Protein AF-A0A9D6VXF9-F1 (afdb_monomer_lite)

Foldseek 3Di:
DPPPPQPFWDLRVLLCCLPVQCPVPHVVPPVDDLQAQDEAEDADLEAGQAFDPVPSVLCVCVPCVCPASQCNCVSCVVRHDDLVVSLVSLCVSNVVCSLSYAYAYAFQQAQPDPLQWAALQSNPCRCVDPLQDFDQDPVHNNHTDFSDAAPVGTGHRHNSSSVSRNSSGRRYGYDYNRDPDCPSRCCRRVVSNVVSVQWRFDPDDAQADLQQLAGLKWKKKWAPAADDDDADPQFGQVQADAAAPVCPPPGDFGADPVPRHTDDTQWHWRQWDADPVGDTITMITGDAQGWHNDDSATHDGPDWTKHWDALVRDDPPSGIGIHTHPVCPCSHPPPMDMDMDHDD

pLDDT: mean 90.27, std 10.64, range [33.19, 98.56]

Structure (mmCIF, N/CA/C/O backbone):
data_AF-A0A9D6VXF9-F1
#
_entry.id   AF-A0A9D6VXF9-F1
#
loop_
_atom_site.group_PDB
_atom_site.id
_atom_site.type_symbol
_atom_site.label_atom_id
_atom_site.label_alt_id
_atom_site.label_comp_id
_atom_site.label_asym_id
_atom_site.label_entity_id
_atom_site.label_seq_id
_atom_site.pdbx_PDB_ins_code
_atom_site.Cartn_x
_atom_site.Cartn_y
_atom_site.Cartn_z
_atom_site.occupancy
_atom_site.B_iso_or_equiv
_atom_site.auth_seq_id
_atom_site.auth_comp_id
_atom_site.auth_asym_id
_atom_site.auth_atom_id
_atom_site.pdbx_PDB_model_num
ATOM 1 N N . MET A 1 1 ? 31.469 -25.154 -1.953 1.00 36.41 1 MET A N 1
ATOM 2 C CA . MET A 1 1 ? 31.114 -24.301 -3.108 1.00 36.41 1 MET A CA 1
ATOM 3 C C . MET A 1 1 ? 30.451 -23.035 -2.589 1.00 36.41 1 MET A C 1
ATOM 5 O O . MET A 1 1 ? 29.344 -23.122 -2.077 1.00 36.41 1 MET A O 1
ATOM 9 N N . ARG A 1 2 ? 31.120 -21.876 -2.647 1.00 33.19 2 ARG A N 1
ATOM 10 C CA . ARG A 1 2 ? 30.427 -20.592 -2.450 1.00 33.19 2 ARG A CA 1
ATOM 11 C C . ARG A 1 2 ? 29.552 -20.384 -3.685 1.00 33.19 2 ARG A C 1
ATOM 13 O O . ARG A 1 2 ? 30.099 -20.309 -4.781 1.00 33.19 2 ARG A O 1
ATOM 20 N N . ARG A 1 3 ? 28.224 -20.363 -3.524 1.00 42.03 3 ARG A N 1
ATOM 21 C CA . ARG A 1 3 ? 27.321 -19.906 -4.588 1.00 42.03 3 ARG A CA 1
ATOM 22 C C . ARG A 1 3 ? 27.778 -18.496 -4.954 1.00 42.03 3 ARG A C 1
ATOM 24 O O . ARG A 1 3 ? 27.789 -17.626 -4.087 1.00 42.03 3 ARG A O 1
ATOM 31 N N . VAL A 1 4 ? 28.222 -18.293 -6.191 1.00 43.69 4 VAL A N 1
ATOM 32 C CA . VAL A 1 4 ? 28.348 -16.939 -6.734 1.00 43.69 4 VAL A CA 1
ATOM 33 C C . VAL A 1 4 ? 26.934 -16.364 -6.654 1.00 43.69 4 VAL A C 1
ATOM 35 O O . VAL A 1 4 ? 26.024 -17.004 -7.188 1.00 43.69 4 VAL A O 1
ATOM 38 N N . PRO A 1 5 ? 26.694 -15.262 -5.922 1.00 52.69 5 PRO A N 1
ATOM 39 C CA . PRO A 1 5 ? 25.364 -14.684 -5.881 1.00 52.69 5 PRO A CA 1
ATOM 40 C C . PRO A 1 5 ? 24.995 -14.339 -7.321 1.00 52.69 5 PRO A C 1
ATOM 42 O O . PRO A 1 5 ? 25.723 -13.600 -7.990 1.00 52.69 5 PRO A O 1
ATOM 45 N N . ALA A 1 6 ? 23.907 -14.932 -7.821 1.00 53.47 6 ALA A N 1
ATOM 46 C CA . ALA A 1 6 ? 23.304 -14.482 -9.065 1.00 53.47 6 ALA A CA 1
ATOM 47 C C . ALA A 1 6 ? 23.165 -12.964 -8.941 1.00 53.47 6 ALA A C 1
ATOM 49 O O . ALA A 1 6 ? 22.681 -12.485 -7.914 1.00 53.47 6 ALA A O 1
ATOM 50 N N . ARG A 1 7 ? 23.663 -12.203 -9.918 1.00 63.00 7 ARG A N 1
ATOM 51 C CA . ARG A 1 7 ? 23.508 -10.749 -9.894 1.00 63.00 7 ARG A CA 1
ATOM 52 C C . ARG A 1 7 ? 22.010 -10.472 -9.982 1.00 63.00 7 ARG A C 1
ATOM 54 O O . ARG A 1 7 ? 21.400 -10.645 -11.032 1.00 63.00 7 ARG A O 1
ATOM 61 N N . VAL A 1 8 ? 21.412 -10.180 -8.832 1.00 74.31 8 VAL A N 1
ATOM 62 C CA . VAL A 1 8 ? 19.987 -9.906 -8.691 1.00 74.31 8 VAL A CA 1
ATOM 63 C C . VAL A 1 8 ? 19.754 -8.435 -8.999 1.00 74.31 8 VAL A C 1
ATOM 65 O O . VAL A 1 8 ? 20.482 -7.565 -8.525 1.00 74.31 8 VAL A O 1
ATOM 68 N N . LYS A 1 9 ? 18.759 -8.174 -9.838 1.00 89.62 9 LYS A N 1
ATOM 69 C CA . LYS A 1 9 ? 18.240 -6.838 -10.124 1.00 89.62 9 LYS A CA 1
ATOM 70 C C . LYS A 1 9 ? 16.909 -6.654 -9.395 1.00 89.62 9 LYS A C 1
ATOM 72 O O . LYS A 1 9 ? 16.483 -7.548 -8.666 1.00 89.62 9 LYS A O 1
ATOM 77 N N . GLN A 1 10 ? 16.327 -5.470 -9.502 1.00 94.75 10 GLN A N 1
ATOM 78 C CA . GLN A 1 10 ? 15.295 -4.916 -8.628 1.00 94.75 10 GLN A CA 1
ATOM 79 C C . GLN A 1 10 ? 14.164 -5.909 -8.296 1.00 94.75 10 GLN A C 1
ATOM 81 O O . GLN A 1 10 ? 13.827 -6.079 -7.121 1.00 94.75 10 GLN A O 1
ATOM 86 N N . LEU A 1 11 ? 13.605 -6.607 -9.291 1.00 96.50 11 LEU A N 1
ATOM 87 C CA . LEU A 1 11 ? 12.506 -7.552 -9.072 1.00 96.50 11 LEU A CA 1
ATOM 88 C C . LEU A 1 11 ? 12.968 -8.847 -8.387 1.00 96.50 11 LEU A C 1
ATOM 90 O O . LEU A 1 11 ? 12.370 -9.275 -7.399 1.00 96.50 11 LEU A O 1
ATOM 94 N N . LYS A 1 12 ? 14.059 -9.462 -8.856 1.00 94.00 12 LYS A N 1
ATOM 95 C CA . LYS A 1 12 ? 14.599 -10.701 -8.267 1.00 94.00 12 LYS A CA 1
ATOM 96 C C . LYS A 1 12 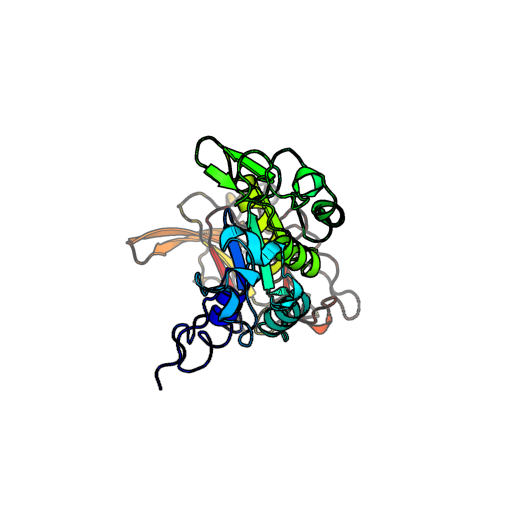? 15.197 -10.476 -6.880 1.00 94.00 12 LYS A C 1
ATOM 98 O O . LYS A 1 12 ? 15.123 -11.369 -6.043 1.00 94.00 12 LYS A O 1
ATOM 103 N N . ALA A 1 13 ? 15.760 -9.296 -6.625 1.00 94.12 13 ALA A N 1
ATOM 104 C CA . ALA A 1 13 ? 16.251 -8.896 -5.312 1.00 94.12 13 ALA A CA 1
ATOM 105 C C . ALA A 1 13 ? 15.096 -8.791 -4.309 1.00 94.12 13 ALA A C 1
ATOM 107 O O . ALA A 1 13 ? 15.184 -9.367 -3.227 1.00 94.12 13 ALA A O 1
ATOM 108 N N . MET A 1 14 ? 13.987 -8.144 -4.695 1.00 96.31 14 MET A N 1
ATOM 109 C CA . MET A 1 14 ? 12.775 -8.117 -3.873 1.00 96.31 14 MET A CA 1
ATOM 110 C C . MET A 1 14 ? 12.262 -9.535 -3.614 1.00 96.31 14 MET A C 1
ATOM 112 O O . MET A 1 14 ? 12.016 -9.893 -2.466 1.00 96.31 14 MET A O 1
ATOM 116 N N . LEU A 1 15 ? 12.159 -10.364 -4.661 1.00 95.38 15 LEU A N 1
ATOM 117 C CA . LEU A 1 15 ? 11.689 -11.741 -4.527 1.00 95.38 15 LEU A CA 1
ATOM 118 C C . LEU A 1 15 ? 12.566 -12.554 -3.566 1.00 95.38 15 LEU A C 1
ATOM 120 O O . LEU A 1 15 ? 12.036 -13.220 -2.681 1.00 95.38 15 LEU A O 1
ATOM 124 N N . GLN A 1 16 ? 13.891 -12.474 -3.699 1.00 94.50 16 GLN A N 1
ATOM 125 C CA . GLN A 1 16 ? 14.843 -13.120 -2.792 1.00 94.50 16 GLN A CA 1
ATOM 126 C C . GLN A 1 16 ? 14.623 -12.665 -1.340 1.00 94.50 16 GLN A C 1
ATOM 128 O O . GLN A 1 16 ? 14.531 -13.510 -0.446 1.00 94.50 16 GLN A O 1
ATOM 133 N N . ALA A 1 17 ? 14.461 -11.354 -1.125 1.00 95.50 17 ALA A N 1
ATOM 134 C CA . ALA A 1 17 ? 14.286 -10.761 0.197 1.00 95.50 17 ALA A CA 1
ATOM 135 C C . ALA A 1 17 ? 13.022 -11.260 0.918 1.00 95.50 17 ALA A C 1
ATOM 137 O O . ALA A 1 17 ? 13.063 -11.482 2.130 1.00 95.50 17 ALA A O 1
ATOM 138 N N . VAL A 1 18 ? 11.919 -11.455 0.183 1.00 95.50 18 VAL A N 1
ATOM 139 C CA . VAL A 1 18 ? 10.616 -11.878 0.736 1.00 95.50 18 VAL A CA 1
ATOM 140 C C . VAL A 1 18 ? 10.356 -13.383 0.650 1.00 95.50 18 VAL A C 1
ATOM 142 O O . VAL A 1 18 ? 9.303 -13.846 1.080 1.00 95.50 18 VAL A O 1
ATOM 145 N N . THR A 1 19 ? 11.294 -14.162 0.108 1.00 93.94 19 THR A N 1
ATOM 146 C CA . THR A 1 19 ? 11.183 -15.626 0.039 1.00 93.94 19 THR A CA 1
ATOM 147 C C . THR A 1 19 ? 12.335 -16.288 0.780 1.00 93.94 19 THR A C 1
ATOM 149 O O . THR A 1 19 ? 12.244 -16.519 1.982 1.00 93.94 19 THR A O 1
ATOM 152 N N . ALA A 1 20 ? 13.432 -16.579 0.086 1.00 93.25 20 ALA A N 1
ATOM 153 C CA . ALA A 1 20 ? 14.560 -17.323 0.620 1.00 93.25 20 ALA A CA 1
ATOM 154 C C . ALA A 1 20 ? 15.209 -16.627 1.825 1.00 93.25 20 ALA A C 1
ATOM 156 O O . ALA A 1 20 ? 15.560 -17.310 2.785 1.00 93.25 20 ALA A O 1
ATOM 157 N N . ASP A 1 21 ? 15.316 -15.296 1.822 1.00 94.81 21 ASP A N 1
ATOM 158 C CA . ASP A 1 21 ? 15.906 -14.581 2.956 1.00 94.81 21 ASP A CA 1
ATOM 159 C C . ASP A 1 21 ? 14.932 -14.474 4.136 1.00 94.81 21 ASP A C 1
ATOM 161 O O . ASP A 1 21 ? 15.376 -14.457 5.280 1.00 94.81 21 ASP A O 1
ATOM 165 N N . ALA A 1 22 ? 13.620 -14.434 3.889 1.00 94.75 22 ALA A N 1
ATOM 166 C CA . ALA A 1 22 ? 12.595 -14.383 4.935 1.00 94.75 22 ALA A CA 1
ATOM 167 C C . ALA A 1 22 ? 12.252 -15.760 5.537 1.00 94.75 22 ALA A C 1
ATOM 169 O O . ALA A 1 22 ? 11.618 -15.834 6.593 1.00 94.75 22 ALA A O 1
ATOM 170 N N . ALA A 1 23 ? 12.659 -16.850 4.880 1.00 92.75 23 ALA A N 1
ATOM 171 C CA . ALA A 1 23 ? 12.428 -18.215 5.340 1.00 92.75 23 ALA A CA 1
ATOM 172 C C . ALA A 1 23 ? 13.141 -18.506 6.681 1.00 92.75 23 ALA A C 1
ATOM 174 O O . ALA A 1 23 ? 14.106 -17.822 7.038 1.00 92.75 23 ALA A O 1
ATOM 175 N N . PRO A 1 24 ? 12.722 -19.544 7.436 1.00 94.00 24 PRO A N 1
ATOM 176 C CA . PRO A 1 24 ? 13.403 -19.942 8.667 1.00 94.00 24 PRO A CA 1
ATOM 177 C C . PRO A 1 24 ? 14.909 -20.161 8.454 1.00 94.00 24 PRO A C 1
ATOM 179 O O . PRO A 1 24 ? 15.319 -20.980 7.634 1.00 94.00 24 PRO A O 1
ATOM 182 N N . GLY A 1 25 ? 15.733 -19.424 9.204 1.00 92.62 25 GLY A N 1
ATOM 183 C CA . GLY A 1 25 ? 17.196 -19.458 9.090 1.00 92.62 25 GLY A CA 1
ATOM 184 C C . GLY A 1 25 ? 17.798 -18.552 8.005 1.00 92.62 25 GLY A C 1
ATOM 185 O O . GLY A 1 25 ? 19.022 -18.499 7.894 1.00 92.62 25 GLY A O 1
ATOM 186 N N . GLY A 1 26 ? 16.978 -17.837 7.230 1.00 93.44 26 GLY A N 1
ATOM 187 C CA . GLY A 1 26 ? 17.422 -16.789 6.310 1.00 93.44 26 GLY A CA 1
ATOM 188 C C . GLY A 1 26 ? 17.781 -15.476 7.021 1.00 93.44 26 GLY A C 1
ATOM 189 O O . GLY A 1 26 ? 17.486 -15.282 8.202 1.00 93.44 26 GLY A O 1
ATOM 190 N N . CYS A 1 27 ? 18.433 -14.554 6.304 1.00 94.06 27 CYS A N 1
ATOM 191 C CA . CYS A 1 27 ? 18.911 -13.282 6.868 1.00 94.06 27 CYS A CA 1
ATOM 192 C C . CYS A 1 27 ? 17.790 -12.338 7.336 1.00 94.06 27 CYS A C 1
ATOM 194 O O . CYS A 1 27 ? 18.027 -11.511 8.212 1.00 94.06 27 CYS A O 1
ATOM 196 N N . ASN A 1 28 ? 16.584 -12.490 6.788 1.00 91.88 28 ASN A N 1
ATOM 197 C CA . ASN A 1 28 ? 15.380 -11.736 7.133 1.00 91.88 28 ASN A CA 1
ATOM 198 C C . ASN A 1 28 ? 14.366 -12.606 7.901 1.00 91.88 28 ASN A C 1
ATOM 200 O O . ASN A 1 28 ? 13.171 -12.299 7.908 1.00 91.88 28 ASN A O 1
ATOM 204 N N . ALA A 1 29 ? 14.797 -13.712 8.517 1.00 93.75 29 ALA A N 1
ATOM 205 C CA . ALA A 1 29 ? 13.901 -14.579 9.275 1.00 93.75 29 ALA A CA 1
ATOM 206 C C . ALA A 1 29 ? 13.134 -13.778 10.345 1.00 93.75 29 ALA A C 1
ATOM 208 O O . ALA A 1 29 ? 13.721 -13.040 11.135 1.00 93.75 29 ALA A O 1
ATOM 209 N N . GLY A 1 30 ? 11.807 -13.923 10.360 1.00 90.75 30 GLY A N 1
ATOM 210 C CA . GLY A 1 30 ? 10.917 -13.192 11.272 1.00 90.75 30 GLY A CA 1
ATOM 211 C C . GLY A 1 30 ? 10.499 -11.793 10.799 1.00 90.75 30 GLY A C 1
ATOM 212 O O . GLY A 1 30 ? 9.667 -11.171 11.455 1.00 90.75 30 GLY A O 1
ATOM 213 N N . PHE A 1 31 ? 11.009 -11.306 9.660 1.00 92.38 31 PHE A N 1
ATOM 214 C CA . PHE A 1 3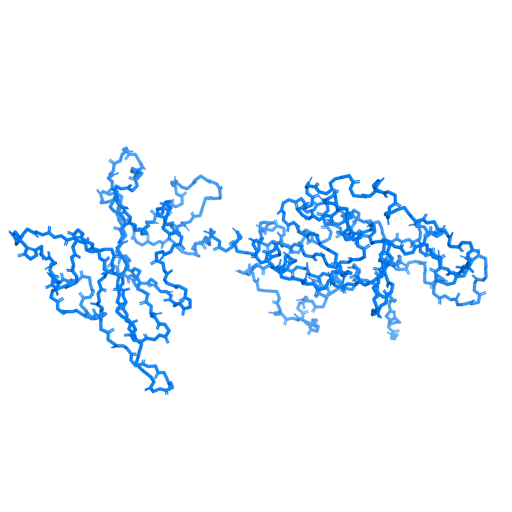1 ? 10.562 -10.039 9.073 1.00 92.38 31 PHE A CA 1
ATOM 215 C C . PHE A 1 31 ? 9.095 -10.106 8.619 1.00 92.38 31 PHE A C 1
ATOM 217 O O . PHE A 1 31 ? 8.302 -9.211 8.911 1.00 92.38 31 PHE A O 1
ATOM 224 N N . LEU A 1 32 ? 8.720 -11.188 7.928 1.00 93.00 32 LEU A N 1
ATOM 225 C CA . LEU A 1 32 ? 7.352 -11.406 7.462 1.00 93.00 32 LEU A CA 1
ATOM 226 C C . LEU A 1 32 ? 6.488 -11.974 8.590 1.00 93.00 32 LEU A C 1
ATOM 228 O O . LEU A 1 32 ? 6.531 -13.170 8.878 1.00 93.00 32 LEU A O 1
ATOM 232 N N . ARG A 1 33 ? 5.682 -11.114 9.219 1.00 90.06 33 ARG A N 1
ATOM 233 C CA . ARG A 1 33 ? 4.708 -11.533 10.235 1.00 90.06 33 ARG A CA 1
ATOM 234 C C . ARG A 1 33 ? 3.402 -12.010 9.584 1.00 90.06 33 ARG A C 1
ATOM 236 O O . ARG A 1 33 ? 2.953 -11.369 8.630 1.00 90.06 33 ARG A O 1
ATOM 243 N N . PRO A 1 34 ? 2.759 -13.092 10.055 1.00 85.12 34 PRO A N 1
ATOM 244 C CA . PRO A 1 34 ? 1.521 -13.601 9.450 1.00 85.12 34 PRO A CA 1
ATOM 245 C C . PRO A 1 34 ? 0.374 -12.578 9.396 1.00 85.12 34 PRO A C 1
ATOM 247 O O . PRO A 1 34 ? -0.409 -12.579 8.454 1.00 85.12 34 PRO A O 1
ATOM 250 N N . ASP A 1 35 ? 0.323 -11.662 10.358 1.00 81.25 35 ASP A N 1
ATOM 251 C CA . ASP A 1 35 ? -0.729 -10.671 10.601 1.00 81.25 35 ASP A CA 1
ATOM 252 C C . ASP A 1 35 ? -0.427 -9.263 10.052 1.00 81.25 35 ASP A C 1
ATOM 254 O O . ASP A 1 35 ? -1.144 -8.312 10.347 1.00 81.25 35 ASP A O 1
ATOM 258 N N . SER A 1 36 ? 0.626 -9.097 9.248 1.00 88.75 36 SER A N 1
ATOM 259 C CA . SER A 1 36 ? 1.001 -7.784 8.710 1.00 88.75 36 SER A CA 1
ATOM 260 C C . SER A 1 36 ? 0.558 -7.564 7.267 1.00 88.75 36 SER A C 1
ATOM 262 O O . SER A 1 36 ? 0.743 -8.443 6.423 1.00 88.75 36 SER A O 1
ATOM 264 N N . VAL A 1 37 ? 0.195 -6.321 6.950 1.00 92.06 37 VAL A N 1
ATOM 265 C CA . VAL A 1 37 ? 0.252 -5.808 5.575 1.00 92.06 37 VAL A CA 1
ATOM 266 C C . VAL A 1 37 ? 1.712 -5.790 5.107 1.00 92.06 37 VAL A C 1
ATOM 268 O O . VAL A 1 37 ? 2.582 -5.228 5.773 1.00 92.06 37 VAL A O 1
ATOM 271 N N . LEU A 1 38 ? 1.985 -6.410 3.960 1.00 95.75 38 LEU A N 1
ATOM 272 C CA . LEU A 1 38 ? 3.274 -6.400 3.279 1.00 95.75 38 LEU A CA 1
ATOM 273 C C . LEU A 1 38 ? 3.239 -5.388 2.131 1.00 95.75 38 LEU A C 1
ATOM 275 O O . LEU A 1 38 ? 2.514 -5.572 1.156 1.00 95.75 38 LEU A O 1
ATOM 279 N N . ALA A 1 39 ? 4.055 -4.341 2.228 1.00 96.94 39 ALA A N 1
ATOM 280 C CA . ALA A 1 39 ? 4.272 -3.391 1.144 1.00 96.94 39 ALA A CA 1
ATOM 281 C C . ALA A 1 39 ? 5.606 -3.685 0.441 1.00 96.94 39 ALA A C 1
ATOM 283 O O . ALA A 1 39 ? 6.658 -3.684 1.079 1.00 96.94 39 ALA A O 1
ATOM 284 N N . LEU A 1 40 ? 5.560 -3.920 -0.869 1.00 97.94 40 LEU A N 1
ATOM 285 C CA . LEU A 1 40 ? 6.733 -4.051 -1.732 1.00 97.94 40 LEU A CA 1
ATOM 286 C C . LEU A 1 40 ? 6.924 -2.734 -2.474 1.00 97.94 40 LEU A C 1
ATOM 288 O O . LEU A 1 40 ? 6.073 -2.363 -3.280 1.00 97.94 40 LEU A O 1
ATOM 292 N N . ILE A 1 41 ? 8.007 -2.016 -2.182 1.00 98.12 41 ILE A N 1
ATOM 293 C CA . ILE A 1 41 ? 8.247 -0.684 -2.741 1.00 98.12 41 ILE A CA 1
ATOM 294 C C . ILE A 1 41 ? 9.535 -0.700 -3.558 1.00 98.12 41 ILE A C 1
ATOM 296 O O . ILE A 1 41 ? 10.605 -0.998 -3.028 1.00 98.12 41 ILE A O 1
ATOM 300 N N . TRP A 1 42 ? 9.427 -0.351 -4.837 1.00 98.31 42 TRP A N 1
ATOM 301 C CA . TRP A 1 42 ? 10.569 -0.093 -5.707 1.00 98.31 42 TRP A CA 1
ATOM 302 C C . TRP A 1 42 ? 10.743 1.407 -5.900 1.00 98.31 42 TRP A C 1
ATOM 304 O O . TRP A 1 42 ? 9.802 2.094 -6.291 1.00 98.31 42 TRP A O 1
ATOM 314 N N . ILE A 1 43 ? 11.955 1.894 -5.642 1.00 97.38 43 ILE A N 1
ATOM 315 C CA . ILE A 1 43 ? 12.381 3.263 -5.939 1.00 97.38 43 ILE A CA 1
ATOM 316 C C . ILE A 1 43 ? 13.633 3.146 -6.801 1.00 97.38 43 ILE A C 1
ATOM 318 O O . ILE A 1 43 ? 14.652 2.653 -6.315 1.00 97.38 43 ILE A O 1
ATOM 322 N N . THR A 1 44 ? 13.547 3.488 -8.087 1.00 96.56 44 THR A N 1
ATOM 323 C CA . THR A 1 44 ? 14.654 3.256 -9.029 1.00 96.56 44 THR A CA 1
ATOM 324 C C . THR A 1 44 ? 14.560 4.138 -10.273 1.00 96.56 44 THR A C 1
ATOM 326 O O . THR A 1 44 ? 13.486 4.366 -10.810 1.00 96.56 44 THR A O 1
ATOM 329 N N . ASP A 1 45 ? 15.700 4.612 -10.750 1.00 96.06 45 ASP A N 1
ATOM 330 C CA . ASP A 1 45 ? 15.894 5.283 -12.040 1.00 96.06 45 ASP A CA 1
ATOM 331 C C . ASP A 1 45 ? 16.181 4.302 -13.196 1.00 96.06 45 ASP A C 1
ATOM 333 O O . ASP A 1 45 ? 16.335 4.707 -14.345 1.00 96.06 45 ASP A O 1
ATOM 337 N N . GLU A 1 46 ? 16.220 3.003 -12.903 1.00 94.62 46 GLU A N 1
ATOM 338 C CA . GLU A 1 46 ? 16.667 1.943 -13.803 1.00 94.62 46 GLU A CA 1
ATOM 339 C C . GLU A 1 46 ? 15.534 0.957 -14.112 1.00 94.62 46 GLU A C 1
ATOM 341 O O . GLU A 1 46 ? 14.641 0.720 -13.295 1.00 94.62 46 GLU A O 1
ATOM 346 N N . GLU A 1 47 ? 15.619 0.302 -15.267 1.00 94.38 47 GLU A N 1
ATOM 347 C CA . GLU A 1 47 ? 14.778 -0.856 -15.586 1.00 94.38 47 GLU A CA 1
ATOM 348 C C . GLU A 1 47 ? 15.269 -2.121 -14.847 1.00 94.38 47 GLU A C 1
ATOM 350 O O . GLU A 1 47 ? 16.445 -2.265 -14.482 1.00 94.38 47 GLU A O 1
ATOM 355 N N . ASP A 1 48 ? 14.362 -3.071 -14.611 1.00 95.69 48 ASP A N 1
ATOM 356 C CA . ASP A 1 48 ? 14.695 -4.392 -14.097 1.00 95.69 48 ASP A CA 1
ATOM 357 C C . ASP A 1 48 ? 15.366 -5.270 -15.161 1.00 95.69 48 ASP A C 1
ATOM 359 O O . ASP A 1 48 ? 14.771 -5.667 -16.159 1.00 95.69 48 ASP A O 1
ATOM 363 N N . CYS A 1 49 ? 16.591 -5.693 -14.861 1.00 93.56 49 CYS A N 1
ATOM 364 C CA . CYS A 1 49 ? 17.324 -6.680 -15.648 1.00 93.56 49 CYS A CA 1
ATOM 365 C C . CYS A 1 49 ? 17.509 -7.988 -14.874 1.00 93.56 49 CYS A C 1
ATOM 367 O O . CYS A 1 49 ? 18.622 -8.496 -14.710 1.00 93.56 49 CYS A O 1
ATOM 369 N N . SER A 1 50 ? 16.427 -8.516 -14.298 1.00 94.25 50 SER A N 1
ATOM 370 C CA . SER A 1 50 ? 16.481 -9.775 -13.557 1.00 94.25 50 SER A CA 1
ATOM 371 C C . SER A 1 50 ? 16.694 -10.955 -14.508 1.00 94.25 50 SER A C 1
ATOM 373 O O . SER A 1 50 ? 15.746 -11.545 -15.018 1.00 94.25 50 SER A O 1
ATOM 375 N N . VAL A 1 51 ? 17.962 -11.308 -14.728 1.00 92.81 51 VAL A N 1
ATOM 376 C CA . VAL A 1 51 ? 18.395 -12.401 -15.611 1.00 92.81 51 VAL A CA 1
ATOM 377 C C . VAL A 1 51 ? 18.077 -13.777 -15.006 1.00 92.81 51 VAL A C 1
ATOM 379 O O . VAL A 1 51 ? 18.169 -13.991 -13.781 1.00 92.81 51 VAL A O 1
ATOM 382 N N . SER A 1 52 ? 17.714 -14.728 -15.871 1.00 87.81 52 SER A N 1
ATOM 383 C CA . SER A 1 52 ? 17.550 -16.135 -15.498 1.00 87.81 52 SER A CA 1
ATOM 384 C C . SER A 1 52 ? 18.844 -16.702 -14.887 1.00 87.81 52 SER A C 1
ATOM 386 O O . SER A 1 52 ? 19.940 -16.345 -15.321 1.00 87.81 52 SER A O 1
ATOM 388 N N . PRO A 1 53 ? 18.782 -17.583 -13.870 1.00 85.75 53 PRO A N 1
ATOM 389 C CA . PRO A 1 53 ? 19.972 -18.258 -13.346 1.00 85.75 53 PRO A CA 1
ATOM 390 C C . PRO A 1 53 ? 20.818 -18.975 -14.412 1.00 85.75 53 PRO A C 1
ATOM 392 O O . PRO A 1 53 ? 22.019 -19.128 -14.203 1.00 85.75 53 PRO A O 1
ATOM 395 N N . ASP A 1 54 ? 20.207 -19.367 -15.531 1.00 89.62 54 ASP A N 1
ATOM 396 C CA . ASP A 1 54 ? 20.862 -20.100 -16.618 1.00 89.62 54 ASP A CA 1
ATOM 397 C C . ASP A 1 54 ? 21.639 -19.198 -17.592 1.00 89.62 54 ASP A C 1
ATOM 399 O O . ASP A 1 54 ? 22.389 -19.714 -18.415 1.00 89.62 54 ASP A O 1
ATOM 403 N N . HIS A 1 55 ? 21.503 -17.869 -17.473 1.00 91.19 55 HIS A N 1
ATOM 404 C CA . HIS A 1 55 ? 22.029 -16.898 -18.442 1.00 91.19 55 HIS A CA 1
ATOM 405 C C . HIS A 1 55 ? 23.024 -15.893 -17.846 1.00 91.19 55 HIS A C 1
ATOM 407 O O . HIS A 1 55 ? 23.030 -14.705 -18.178 1.00 91.19 55 HIS A O 1
ATOM 413 N N . LEU A 1 56 ? 23.892 -16.337 -16.929 1.00 88.25 56 LEU A N 1
ATOM 414 C CA . LEU A 1 56 ? 24.865 -15.456 -16.263 1.00 88.25 56 LEU A CA 1
ATOM 415 C C . LEU A 1 56 ? 25.871 -14.798 -17.227 1.00 88.25 56 LEU A C 1
ATOM 417 O O . LEU A 1 56 ? 26.457 -13.770 -16.877 1.00 88.25 56 LEU A O 1
ATOM 421 N N . GLU A 1 57 ? 26.034 -15.333 -18.440 1.00 91.38 57 GLU A N 1
ATOM 422 C CA . GLU A 1 57 ? 26.791 -14.725 -19.538 1.00 91.38 57 GLU A CA 1
ATOM 423 C C . GLU A 1 57 ? 26.313 -13.309 -19.894 1.00 91.38 57 GLU A C 1
ATOM 425 O O . GLU A 1 57 ? 27.105 -12.510 -20.397 1.00 91.38 57 GLU A O 1
ATOM 430 N N . MET A 1 58 ? 25.069 -12.948 -19.554 1.00 90.94 58 MET A N 1
ATOM 431 C CA . MET A 1 58 ? 24.539 -11.586 -19.683 1.00 90.94 58 MET A CA 1
ATOM 432 C C . MET A 1 58 ? 25.402 -10.538 -18.976 1.00 90.94 58 MET A C 1
ATOM 434 O O . MET A 1 58 ? 25.473 -9.399 -19.432 1.00 90.94 58 MET A O 1
ATOM 438 N N . PHE A 1 59 ? 26.115 -10.910 -17.911 1.00 89.62 59 PHE A N 1
ATOM 439 C CA . PHE A 1 59 ? 26.968 -9.997 -17.145 1.00 89.62 59 PHE A CA 1
ATOM 440 C C . PHE A 1 59 ? 28.457 -10.091 -17.491 1.00 89.62 59 PHE A C 1
ATOM 442 O O . PHE A 1 59 ? 29.265 -9.392 -16.880 1.00 89.62 59 PHE A O 1
ATOM 449 N N . ASP A 1 60 ? 28.836 -10.954 -18.433 1.00 91.25 60 ASP A N 1
ATOM 450 C CA . ASP A 1 60 ? 30.226 -11.123 -18.840 1.00 91.25 60 ASP A CA 1
ATOM 451 C C . ASP A 1 60 ? 30.606 -10.057 -19.890 1.00 91.25 60 ASP A C 1
ATOM 453 O O . ASP A 1 60 ? 30.093 -10.099 -21.018 1.00 91.25 60 ASP A O 1
ATOM 457 N N . PRO A 1 61 ? 31.493 -9.092 -19.562 1.00 91.69 61 PRO A N 1
ATOM 458 C CA . PRO A 1 61 ? 31.899 -8.046 -20.499 1.00 91.69 61 PRO A CA 1
ATOM 459 C C . PRO A 1 61 ? 32.589 -8.606 -21.748 1.00 91.69 61 PRO A C 1
ATOM 461 O O . PRO A 1 61 ? 32.556 -7.953 -22.784 1.00 91.69 61 PRO A O 1
ATOM 464 N N . SER A 1 62 ? 33.169 -9.812 -21.686 1.00 94.94 62 SER A N 1
ATOM 465 C CA . SER A 1 62 ? 33.860 -10.434 -22.823 1.00 94.94 62 SER A CA 1
ATOM 466 C C . SER A 1 62 ? 32.912 -11.015 -23.882 1.00 94.94 62 SER A C 1
ATOM 468 O O . SER A 1 62 ? 33.333 -11.355 -24.987 1.00 94.94 62 SER A O 1
ATOM 470 N N . ARG A 1 63 ? 31.611 -11.125 -23.580 1.00 94.00 63 ARG A N 1
ATOM 471 C CA . ARG A 1 63 ? 30.594 -11.671 -24.493 1.00 94.00 63 ARG A CA 1
ATOM 472 C C . ARG A 1 63 ? 30.076 -10.612 -25.466 1.00 94.00 63 ARG A C 1
ATOM 474 O O . ARG A 1 63 ? 28.913 -10.227 -25.412 1.00 94.00 63 ARG A O 1
ATOM 481 N N . GLU A 1 64 ? 30.930 -10.163 -26.381 1.00 93.06 64 GLU A N 1
ATOM 482 C CA . GLU A 1 64 ? 30.616 -9.096 -27.351 1.00 93.06 64 GLU A CA 1
ATOM 483 C C . GLU A 1 64 ? 29.397 -9.397 -28.238 1.00 93.06 64 GLU A C 1
ATOM 485 O O . GLU A 1 64 ? 28.664 -8.484 -28.606 1.00 93.06 64 GLU A O 1
ATOM 490 N N . VAL A 1 65 ? 29.119 -10.678 -28.516 1.00 95.31 65 VAL A N 1
ATOM 491 C CA . VAL A 1 65 ? 27.950 -11.123 -29.304 1.00 95.31 65 VAL A CA 1
ATOM 492 C C . VAL A 1 65 ? 26.607 -10.709 -28.690 1.00 95.31 65 VAL A C 1
ATOM 494 O O . VAL A 1 65 ? 25.615 -10.597 -29.402 1.00 95.31 65 VAL A O 1
ATOM 497 N N . LEU A 1 66 ? 26.571 -10.459 -27.377 1.00 94.94 66 LEU A N 1
ATOM 498 C CA . LEU A 1 66 ? 25.371 -9.992 -26.684 1.00 94.94 66 LEU A CA 1
ATOM 499 C C . LEU A 1 66 ? 25.187 -8.468 -26.790 1.00 94.94 66 LEU A C 1
ATOM 501 O O . LEU A 1 66 ? 24.172 -7.945 -26.343 1.00 94.94 66 LEU A O 1
ATOM 505 N N . GLY A 1 67 ? 26.140 -7.745 -27.380 1.00 94.50 67 GLY A N 1
ATOM 506 C CA . GLY A 1 67 ? 26.130 -6.288 -27.459 1.00 94.50 67 GLY A CA 1
ATOM 507 C C . GLY A 1 67 ? 26.632 -5.604 -26.184 1.00 94.50 67 GLY A C 1
ATOM 508 O O . GLY A 1 67 ? 27.140 -6.243 -25.250 1.00 94.50 67 GLY A O 1
ATOM 509 N N . HIS A 1 68 ? 26.510 -4.272 -26.167 1.00 94.56 68 HIS A N 1
ATOM 510 C CA . HIS A 1 68 ? 26.955 -3.429 -25.056 1.00 94.56 68 HIS A CA 1
ATOM 511 C C . HIS A 1 68 ? 26.228 -3.802 -23.760 1.00 94.56 68 HIS A C 1
ATOM 513 O O . HIS A 1 68 ? 25.011 -3.974 -23.771 1.00 94.56 68 HIS A O 1
ATOM 519 N N . LEU A 1 69 ? 26.955 -3.889 -22.637 1.00 91.69 69 LEU A N 1
ATOM 520 C CA . LEU A 1 69 ? 26.407 -4.335 -21.346 1.00 91.69 69 LEU A CA 1
ATOM 521 C C . LEU A 1 69 ? 25.147 -3.566 -20.925 1.00 91.69 69 LEU A C 1
ATOM 523 O O . LEU A 1 69 ? 24.200 -4.186 -20.451 1.00 91.69 69 LEU A O 1
ATOM 527 N N . GLY A 1 70 ? 25.123 -2.248 -21.144 1.00 89.62 70 GLY A N 1
ATOM 528 C CA . GLY A 1 70 ? 23.979 -1.390 -20.811 1.00 89.62 70 GLY A CA 1
ATOM 529 C C . GLY A 1 70 ? 22.714 -1.661 -21.633 1.00 89.62 70 GLY A C 1
ATOM 530 O O . GLY A 1 70 ? 21.628 -1.310 -21.197 1.00 89.62 70 GLY A O 1
ATOM 531 N N . LEU A 1 71 ? 22.832 -2.323 -22.788 1.00 95.00 71 LEU A N 1
ATOM 532 C CA . LEU A 1 71 ? 21.710 -2.595 -23.692 1.00 95.00 71 LEU A CA 1
ATOM 533 C C . LEU A 1 71 ? 21.229 -4.046 -23.648 1.00 95.00 71 LEU A C 1
ATOM 535 O O . LEU A 1 71 ? 20.196 -4.358 -24.231 1.00 95.00 71 LEU A O 1
ATOM 539 N N . ARG A 1 72 ? 21.949 -4.960 -22.988 1.00 94.62 72 ARG A N 1
ATOM 540 C CA . ARG A 1 72 ? 21.667 -6.402 -23.110 1.00 94.62 72 ARG A CA 1
ATOM 541 C C . ARG A 1 72 ? 20.266 -6.782 -22.655 1.00 94.62 72 ARG A C 1
ATOM 543 O O . ARG A 1 72 ? 19.648 -7.638 -23.266 1.00 94.62 72 ARG A O 1
ATOM 550 N N . CYS A 1 73 ? 19.767 -6.138 -21.608 1.00 92.75 73 CYS A N 1
ATOM 551 C CA . CYS A 1 73 ? 18.439 -6.402 -21.055 1.00 92.75 73 CYS A CA 1
ATOM 552 C C . CYS A 1 73 ? 17.330 -6.047 -22.056 1.00 92.75 73 CYS A C 1
ATOM 554 O O . CYS A 1 73 ? 16.352 -6.775 -22.174 1.00 92.75 73 CYS A O 1
ATOM 556 N N . PHE A 1 74 ? 17.540 -4.967 -22.811 1.00 95.06 74 PHE A N 1
ATOM 557 C CA . PHE A 1 74 ? 16.669 -4.534 -23.898 1.00 95.06 74 PHE A CA 1
ATOM 558 C C . PHE A 1 74 ? 16.811 -5.428 -25.142 1.00 95.06 74 PHE A C 1
ATOM 560 O O . PHE A 1 74 ? 15.820 -5.787 -25.770 1.00 95.06 74 PHE A O 1
ATOM 567 N N . LEU A 1 75 ? 18.040 -5.813 -25.500 1.00 96.31 75 LEU A N 1
ATOM 568 C CA . LEU A 1 75 ? 18.319 -6.598 -26.709 1.00 96.31 75 LEU A CA 1
ATOM 569 C C . LEU A 1 75 ? 17.963 -8.087 -26.584 1.00 96.31 75 LEU A C 1
ATOM 571 O O . LEU A 1 75 ? 17.679 -8.715 -27.600 1.00 96.31 75 LEU A O 1
ATOM 575 N N . HIS A 1 76 ? 17.985 -8.641 -25.368 1.00 96.12 76 HIS A N 1
ATOM 576 C CA . HIS A 1 76 ? 17.780 -10.071 -25.095 1.00 96.12 76 HIS A CA 1
ATOM 577 C C . HIS A 1 76 ? 16.741 -10.291 -23.983 1.00 96.12 76 HIS A C 1
ATOM 579 O O . HIS A 1 76 ? 17.069 -10.820 -22.912 1.00 96.12 76 HIS A O 1
ATOM 585 N N . PRO A 1 77 ? 15.480 -9.860 -24.185 1.00 94.56 77 PRO A N 1
ATOM 586 C CA . PRO A 1 77 ? 14.428 -10.016 -23.182 1.00 94.56 77 PRO A CA 1
ATOM 587 C C . PRO A 1 77 ? 14.110 -11.490 -22.878 1.00 94.56 77 PRO A C 1
ATOM 589 O O . PRO A 1 77 ? 13.605 -11.797 -21.801 1.00 94.56 77 PRO A O 1
ATOM 592 N N . ASP A 1 78 ? 14.438 -12.403 -23.795 1.00 95.00 78 ASP A N 1
ATOM 593 C CA . ASP A 1 78 ? 14.300 -13.857 -23.666 1.00 95.00 78 ASP A CA 1
ATOM 594 C C . ASP A 1 78 ? 15.239 -14.476 -22.619 1.00 95.00 78 ASP A C 1
ATOM 596 O O . ASP A 1 78 ? 14.944 -15.542 -22.083 1.00 95.00 78 ASP A O 1
ATOM 600 N N . LEU A 1 79 ? 16.335 -13.794 -22.274 1.00 95.19 79 LEU A N 1
ATOM 601 C CA . LEU A 1 79 ? 17.286 -14.245 -21.250 1.00 95.19 79 LEU A CA 1
ATOM 602 C C . LEU A 1 79 ? 16.895 -13.784 -19.834 1.00 95.19 79 LEU A C 1
ATOM 604 O O . LEU A 1 79 ? 17.533 -14.151 -18.836 1.00 95.19 79 LEU A O 1
ATOM 608 N N . LEU A 1 80 ? 15.850 -12.961 -19.725 1.00 94.44 80 LEU A N 1
ATOM 609 C CA . LEU A 1 80 ? 15.334 -12.451 -18.462 1.00 94.44 80 LEU A CA 1
ATOM 610 C C . LEU A 1 80 ? 14.293 -13.404 -17.867 1.00 94.44 80 LEU A C 1
ATOM 612 O O . LEU A 1 80 ? 13.606 -14.135 -18.573 1.00 94.44 80 LEU A O 1
ATOM 616 N N . VAL A 1 81 ? 14.136 -13.368 -16.543 1.00 94.81 81 VAL A N 1
ATOM 617 C CA . VAL A 1 81 ? 13.028 -14.068 -15.880 1.00 94.81 81 VAL A CA 1
ATOM 618 C C . VAL A 1 81 ? 11.705 -13.465 -16.381 1.00 94.81 81 VAL A C 1
ATOM 620 O O . VAL A 1 81 ? 11.581 -12.234 -16.358 1.00 94.81 81 VAL A O 1
ATOM 623 N N . PRO A 1 82 ? 10.718 -14.264 -16.820 1.00 96.19 82 PRO A N 1
ATOM 624 C CA . PRO A 1 82 ? 9.410 -13.748 -17.212 1.00 96.19 82 PRO A CA 1
ATOM 625 C C . PRO A 1 82 ? 8.740 -12.961 -16.080 1.00 96.19 82 PRO A C 1
ATOM 627 O O . PRO A 1 82 ? 8.781 -13.365 -14.916 1.00 96.19 82 PRO A O 1
ATOM 630 N N . VAL A 1 83 ? 8.099 -11.835 -16.406 1.00 96.62 83 VAL A N 1
ATOM 631 C CA . VAL A 1 83 ? 7.421 -11.004 -15.394 1.00 96.62 83 VAL A CA 1
ATOM 632 C C . VAL A 1 83 ? 6.280 -11.769 -14.718 1.00 96.62 83 VAL A C 1
ATOM 634 O O . VAL A 1 83 ? 6.109 -11.654 -13.505 1.00 96.62 83 VAL A O 1
ATOM 637 N N . ASP A 1 84 ? 5.561 -12.616 -15.456 1.00 97.88 84 ASP A N 1
ATOM 638 C CA . ASP A 1 84 ? 4.482 -13.442 -14.903 1.00 97.88 84 ASP A CA 1
ATOM 639 C C . ASP A 1 84 ? 4.973 -14.405 -13.809 1.00 97.88 84 ASP A C 1
ATOM 641 O O . ASP A 1 84 ? 4.299 -14.561 -12.788 1.00 97.88 84 ASP A O 1
ATOM 645 N N . ASP A 1 85 ? 6.172 -14.978 -13.954 1.00 97.00 85 ASP A N 1
ATOM 646 C CA . ASP A 1 85 ? 6.774 -15.852 -12.937 1.00 97.00 85 ASP A CA 1
ATOM 647 C C . ASP A 1 85 ? 7.102 -15.071 -11.658 1.00 97.00 85 ASP A C 1
ATOM 649 O O . ASP A 1 85 ? 6.889 -15.550 -10.537 1.00 97.00 85 ASP A O 1
ATOM 653 N N . ILE A 1 86 ? 7.584 -13.834 -11.814 1.00 96.88 86 ILE A N 1
ATOM 654 C CA . ILE A 1 86 ? 7.850 -12.922 -10.697 1.00 96.88 86 ILE A CA 1
ATOM 655 C C . ILE A 1 86 ? 6.534 -12.566 -10.002 1.00 96.88 86 ILE A C 1
ATOM 657 O O . ILE A 1 86 ? 6.436 -12.694 -8.783 1.00 96.88 86 ILE A O 1
ATOM 661 N N . VAL A 1 87 ? 5.503 -12.171 -10.753 1.00 98.00 87 VAL A N 1
ATOM 662 C CA . VAL A 1 87 ? 4.175 -11.835 -10.215 1.00 98.00 87 VAL A CA 1
ATOM 663 C C . VAL A 1 87 ? 3.573 -13.020 -9.463 1.00 98.00 87 VAL A C 1
ATOM 665 O O . VAL A 1 87 ? 3.086 -12.847 -8.342 1.00 98.00 87 VAL A O 1
ATOM 668 N N . ALA A 1 88 ? 3.614 -14.220 -10.046 1.00 98.00 88 ALA A N 1
ATOM 669 C CA . ALA A 1 88 ? 3.118 -15.436 -9.412 1.00 98.00 88 ALA A CA 1
ATOM 670 C C . ALA A 1 88 ? 3.846 -15.705 -8.089 1.00 98.00 88 ALA A C 1
ATOM 672 O O . ALA A 1 88 ? 3.205 -15.955 -7.065 1.00 98.00 88 ALA A O 1
ATOM 673 N N . SER A 1 89 ? 5.172 -15.567 -8.088 1.00 96.75 89 SER A N 1
ATOM 674 C CA . SER A 1 89 ? 5.998 -15.776 -6.899 1.00 96.75 89 SER A CA 1
ATOM 675 C C . SER A 1 89 ? 5.734 -14.729 -5.812 1.00 96.75 89 SER A C 1
ATOM 677 O O . SER A 1 89 ? 5.608 -15.082 -4.643 1.00 96.75 89 SER A O 1
ATOM 679 N N . LEU A 1 90 ? 5.584 -13.450 -6.173 1.00 97.12 90 LEU A N 1
ATOM 680 C CA . LEU A 1 90 ? 5.261 -12.383 -5.220 1.00 97.12 90 LEU A CA 1
ATOM 681 C C . LEU A 1 90 ? 3.864 -12.561 -4.611 1.00 97.12 90 LEU A C 1
ATOM 683 O O . LEU A 1 90 ? 3.697 -12.388 -3.407 1.00 97.12 90 LEU A O 1
ATOM 687 N N . ARG A 1 91 ? 2.864 -12.958 -5.408 1.00 96.19 91 ARG A N 1
ATOM 688 C CA . ARG A 1 91 ? 1.519 -13.279 -4.896 1.00 96.19 91 ARG A CA 1
ATOM 689 C C . ARG A 1 91 ? 1.543 -14.457 -3.923 1.00 96.19 91 ARG A C 1
ATOM 691 O O . ARG A 1 91 ? 0.803 -14.443 -2.942 1.00 96.19 91 ARG A O 1
ATOM 698 N N . ALA A 1 92 ? 2.407 -15.445 -4.160 1.00 96.12 92 ALA A N 1
ATOM 699 C CA . ALA A 1 92 ? 2.531 -16.613 -3.293 1.00 96.12 92 ALA A CA 1
ATOM 700 C C . ALA A 1 92 ? 3.004 -16.268 -1.867 1.00 96.12 92 ALA A C 1
ATOM 702 O O . ALA A 1 92 ? 2.666 -16.991 -0.933 1.00 96.12 92 ALA A O 1
ATOM 703 N N . VAL A 1 93 ? 3.709 -15.143 -1.675 1.00 94.50 93 VAL A N 1
ATOM 704 C CA . VAL A 1 93 ? 4.180 -14.673 -0.354 1.00 94.50 93 VAL A CA 1
ATOM 705 C C . VAL A 1 93 ? 3.019 -14.414 0.617 1.00 94.50 93 VAL A C 1
ATOM 707 O O . VAL A 1 93 ? 3.187 -14.540 1.827 1.00 94.50 93 VAL A O 1
ATOM 710 N N . ARG A 1 94 ? 1.838 -14.058 0.096 1.00 92.81 94 ARG A N 1
ATOM 711 C CA . ARG A 1 94 ? 0.608 -13.788 0.861 1.00 92.81 94 ARG A CA 1
ATOM 712 C C . ARG A 1 94 ? -0.595 -14.509 0.252 1.00 92.81 94 ARG A C 1
ATOM 714 O O . ARG A 1 94 ? -1.672 -13.932 0.134 1.00 92.81 94 ARG A O 1
ATOM 721 N N . ALA A 1 95 ? -0.418 -15.756 -0.186 1.00 90.31 95 ALA A N 1
ATOM 722 C CA . ALA A 1 95 ? -1.480 -16.509 -0.863 1.00 90.31 95 ALA A CA 1
ATOM 723 C C . ALA A 1 95 ? -2.744 -16.696 0.001 1.00 90.31 95 ALA A C 1
ATOM 725 O O . ALA A 1 95 ? -3.852 -16.749 -0.527 1.00 90.31 95 ALA A O 1
ATOM 726 N N . ASP A 1 96 ? -2.578 -16.776 1.321 1.00 85.75 96 ASP A N 1
ATOM 727 C CA . ASP A 1 96 ? -3.648 -16.881 2.316 1.00 85.75 96 ASP A CA 1
ATOM 728 C C . ASP A 1 96 ? -4.379 -15.551 2.553 1.00 85.75 96 ASP A C 1
ATOM 730 O O . ASP A 1 96 ? -5.556 -15.542 2.917 1.00 85.75 96 ASP A O 1
ATOM 734 N N . ARG A 1 97 ? -3.699 -14.423 2.318 1.00 87.25 97 ARG A N 1
ATOM 735 C CA . ARG A 1 97 ? -4.223 -13.065 2.508 1.00 87.25 97 ARG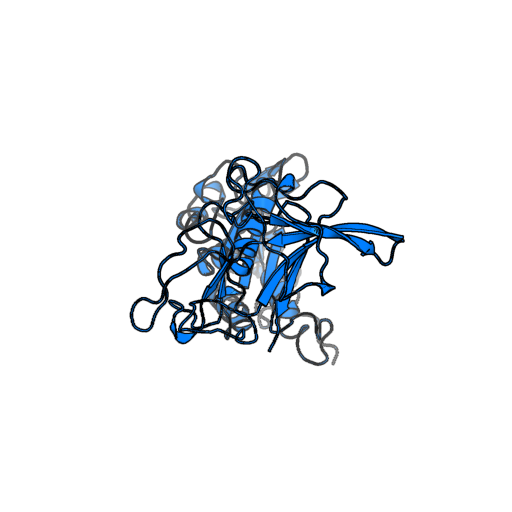 A CA 1
ATOM 736 C C . ARG A 1 97 ? -3.798 -12.149 1.359 1.00 87.25 97 ARG A C 1
ATOM 738 O O . ARG A 1 97 ? -3.060 -11.187 1.569 1.00 87.25 97 ARG A O 1
ATOM 745 N N . PRO A 1 98 ? -4.288 -12.373 0.126 1.00 86.06 98 PRO A N 1
ATOM 746 C CA . PRO A 1 98 ? -3.851 -11.605 -1.043 1.00 86.06 98 PRO A CA 1
ATOM 747 C C . PRO A 1 98 ? -4.197 -10.110 -0.940 1.00 86.06 98 PRO A C 1
ATOM 749 O O . PRO A 1 98 ? -3.581 -9.280 -1.607 1.00 86.06 98 PRO A O 1
ATOM 752 N N . ARG A 1 99 ? -5.162 -9.749 -0.080 1.00 86.19 99 ARG A N 1
ATOM 753 C CA . ARG A 1 99 ? -5.496 -8.356 0.244 1.00 86.19 99 ARG A CA 1
ATOM 754 C C . ARG A 1 99 ? -4.446 -7.680 1.131 1.00 86.19 99 ARG A C 1
ATOM 756 O O . ARG A 1 99 ? -4.436 -6.462 1.187 1.00 86.19 99 ARG A O 1
ATOM 763 N N . ASP A 1 100 ? -3.517 -8.395 1.741 1.00 90.44 100 ASP A N 1
ATOM 764 C CA . ASP A 1 100 ? -2.508 -7.782 2.613 1.00 90.44 100 ASP A CA 1
ATOM 765 C C . ASP A 1 100 ? -1.217 -7.445 1.860 1.00 90.44 100 ASP A C 1
ATOM 767 O O . ASP A 1 100 ? -0.257 -6.976 2.459 1.00 90.44 100 ASP A O 1
ATOM 771 N N . LEU A 1 101 ? -1.181 -7.652 0.541 1.00 94.88 101 LEU A N 1
ATOM 772 C CA . LEU A 1 101 ? -0.044 -7.324 -0.310 1.00 94.88 101 LEU A CA 1
ATOM 773 C C . LEU A 1 101 ? -0.302 -6.028 -1.093 1.00 94.88 101 LEU A C 1
ATOM 775 O O . LEU A 1 101 ? -1.271 -5.927 -1.851 1.00 94.88 101 LEU A O 1
ATOM 779 N N . VAL A 1 102 ? 0.580 -5.046 -0.911 1.00 96.94 102 VAL A N 1
ATOM 780 C CA . VAL A 1 102 ? 0.567 -3.741 -1.589 1.00 96.94 102 VAL A CA 1
ATOM 781 C C . VAL A 1 102 ? 1.851 -3.576 -2.397 1.00 96.94 102 VAL A C 1
ATOM 783 O O . VAL A 1 102 ? 2.930 -3.939 -1.932 1.00 96.94 102 VAL A O 1
ATOM 786 N N . VAL A 1 103 ? 1.742 -3.004 -3.595 1.00 98.44 103 VAL A N 1
ATOM 787 C CA . VAL A 1 103 ? 2.886 -2.682 -4.458 1.00 98.44 103 VAL A CA 1
ATOM 788 C C . VAL A 1 103 ? 2.996 -1.168 -4.637 1.00 98.44 103 VAL A C 1
ATOM 790 O O . VAL A 1 103 ? 2.038 -0.510 -5.027 1.00 98.44 103 VAL A O 1
ATOM 793 N N . GLY A 1 104 ? 4.168 -0.607 -4.364 1.00 98.50 104 GLY A N 1
ATOM 794 C CA . GLY A 1 104 ? 4.507 0.783 -4.655 1.00 98.50 104 GLY A CA 1
ATOM 795 C C . GLY A 1 104 ? 5.652 0.854 -5.656 1.00 98.50 104 GLY A C 1
ATOM 796 O O . GLY A 1 104 ? 6.653 0.156 -5.506 1.00 98.50 104 GLY A O 1
ATOM 797 N N . VAL A 1 105 ? 5.523 1.698 -6.672 1.00 98.56 105 VAL A N 1
ATOM 798 C CA . VAL A 1 105 ? 6.576 1.931 -7.664 1.00 98.56 105 VAL A CA 1
ATOM 799 C C . VAL A 1 105 ? 6.789 3.429 -7.802 1.00 98.56 105 VAL A C 1
ATOM 801 O O . VAL A 1 105 ? 5.867 4.155 -8.155 1.00 98.56 105 VAL A O 1
ATOM 804 N N . ILE A 1 106 ? 8.010 3.878 -7.535 1.00 98.00 106 ILE A N 1
ATOM 805 C CA . ILE A 1 106 ? 8.491 5.225 -7.833 1.00 98.00 106 ILE A CA 1
ATOM 806 C C . ILE A 1 106 ? 9.654 5.046 -8.801 1.00 98.00 106 ILE A C 1
ATOM 808 O O . ILE A 1 106 ? 10.767 4.714 -8.392 1.00 98.00 106 ILE A O 1
ATOM 812 N N . ALA A 1 107 ? 9.375 5.162 -10.095 1.00 97.69 107 ALA A N 1
ATOM 813 C CA . ALA A 1 107 ? 10.344 4.803 -11.125 1.00 97.69 107 ALA A CA 1
ATOM 814 C C . ALA A 1 107 ? 10.366 5.797 -12.285 1.00 97.69 107 ALA A C 1
ATOM 816 O O . ALA A 1 107 ? 9.650 6.792 -12.251 1.00 97.69 107 ALA A O 1
ATOM 817 N N . GLY A 1 108 ? 11.195 5.559 -13.301 1.00 96.88 108 GLY A N 1
ATOM 818 C CA . GLY A 1 108 ? 11.309 6.415 -14.485 1.00 96.88 108 GLY A CA 1
ATOM 819 C C . GLY A 1 108 ? 10.071 6.428 -15.388 1.00 96.88 108 GLY A C 1
ATOM 820 O O . GLY A 1 108 ? 10.197 6.216 -16.582 1.00 96.88 108 GLY A O 1
ATOM 821 N N . VAL A 1 109 ? 8.853 6.609 -14.887 1.00 97.25 109 VAL A N 1
ATOM 822 C CA . VAL A 1 109 ? 7.707 6.889 -15.767 1.00 97.25 109 VAL A CA 1
ATOM 823 C C . VAL A 1 109 ? 7.672 8.386 -16.117 1.00 97.25 109 VAL A C 1
ATOM 825 O O . VAL A 1 109 ? 8.069 9.196 -15.282 1.00 97.25 109 VAL A O 1
ATOM 828 N N . PRO A 1 110 ? 7.222 8.811 -17.312 1.00 94.50 110 PRO A N 1
ATOM 829 C CA . PRO A 1 110 ? 7.205 10.234 -17.661 1.00 94.50 110 PRO A CA 1
ATOM 830 C C . PRO A 1 110 ? 6.333 11.066 -16.701 1.00 94.50 110 PRO A C 1
ATOM 832 O O . PRO A 1 110 ? 5.198 10.697 -16.398 1.00 94.50 110 PRO A O 1
ATOM 835 N N . ASN A 1 111 ? 6.856 12.200 -16.217 1.00 85.81 111 ASN A N 1
ATOM 836 C CA . ASN A 1 111 ? 6.177 13.067 -15.236 1.00 85.81 111 ASN A CA 1
ATOM 837 C C . ASN A 1 111 ? 4.874 13.687 -15.757 1.00 85.81 111 ASN A C 1
ATOM 839 O O . ASN A 1 111 ? 3.955 13.955 -14.983 1.00 85.81 111 ASN A O 1
ATOM 843 N N . ASP A 1 112 ? 4.844 13.978 -17.051 1.00 79.56 112 ASP A N 1
ATOM 844 C CA . ASP A 1 112 ? 3.793 14.674 -17.785 1.00 79.56 112 ASP A CA 1
ATOM 845 C C . ASP A 1 112 ? 2.812 13.711 -18.470 1.00 79.56 112 ASP A C 1
ATOM 847 O O . ASP A 1 112 ? 1.963 14.151 -19.243 1.00 79.56 112 ASP A O 1
ATOM 851 N N . GLU A 1 113 ? 2.887 12.412 -18.153 1.00 87.06 113 GLU A N 1
ATOM 852 C CA . GLU A 1 113 ? 2.011 11.370 -18.686 1.00 87.06 113 GLU A CA 1
ATOM 853 C C . GLU A 1 113 ? 1.054 10.846 -17.598 1.00 87.06 113 GLU A C 1
ATOM 855 O O . GLU A 1 113 ? 1.382 9.902 -16.867 1.00 87.06 113 GLU A O 1
ATOM 860 N N . PRO A 1 114 ? -0.175 11.395 -17.489 1.00 88.12 114 PRO A N 1
ATOM 861 C CA . PRO A 1 114 ? -1.168 10.923 -16.527 1.00 88.12 114 PRO A CA 1
ATOM 862 C C . PRO A 1 114 ? -1.526 9.446 -16.703 1.00 88.12 114 PRO A C 1
ATOM 864 O O . PRO A 1 114 ? -1.996 8.816 -15.761 1.00 88.12 114 PRO A O 1
ATOM 867 N N . LEU A 1 115 ? -1.305 8.871 -17.893 1.00 93.62 115 LEU A N 1
ATOM 868 C CA . LEU A 1 115 ? -1.549 7.451 -18.151 1.00 93.62 115 LEU A CA 1
ATOM 869 C C . LEU A 1 115 ? -0.571 6.522 -17.419 1.00 93.62 115 LEU A C 1
ATOM 871 O O . LEU A 1 115 ? -0.814 5.315 -17.401 1.00 93.62 115 LEU A O 1
ATOM 875 N N . CYS A 1 116 ? 0.510 7.055 -16.846 1.00 96.19 116 CYS A N 1
ATOM 876 C CA . CYS A 1 116 ? 1.536 6.302 -16.131 1.00 96.19 116 CYS A CA 1
ATOM 877 C C . CYS A 1 116 ? 1.551 6.517 -14.613 1.00 96.19 116 CYS A C 1
ATOM 879 O O . CYS A 1 116 ? 2.327 5.856 -13.924 1.00 96.19 116 CYS A O 1
ATOM 881 N N . VAL A 1 117 ? 0.691 7.390 -14.084 1.00 96.00 117 VAL A N 1
ATOM 882 C CA . VAL A 1 117 ? 0.590 7.663 -12.645 1.00 96.00 117 VAL A CA 1
ATOM 883 C C . VAL A 1 117 ? -0.762 7.189 -12.127 1.00 96.00 117 VAL A C 1
ATOM 885 O O . VAL A 1 117 ? -1.805 7.539 -12.677 1.00 96.00 117 VAL A O 1
ATOM 888 N N . GLY A 1 118 ? -0.758 6.413 -11.046 1.00 96.62 118 GLY A N 1
ATOM 889 C CA . GLY A 1 118 ? -1.977 5.924 -10.410 1.00 96.62 118 GLY A CA 1
ATOM 890 C C . GLY A 1 118 ? -1.939 4.436 -10.096 1.00 96.62 118 GLY A C 1
ATOM 891 O O . GLY A 1 118 ? -0.879 3.829 -9.955 1.00 96.62 118 GLY A O 1
ATOM 892 N N . THR A 1 119 ? -3.119 3.838 -9.950 1.00 97.50 119 THR A N 1
ATOM 893 C CA . THR A 1 119 ? -3.247 2.413 -9.637 1.00 97.50 119 THR A CA 1
ATOM 894 C C . THR A 1 119 ? -2.896 1.525 -10.825 1.00 97.50 119 THR A C 1
ATOM 896 O O . THR A 1 119 ? -2.996 1.939 -11.980 1.00 97.50 119 THR A O 1
ATOM 899 N N . GLY A 1 120 ? -2.518 0.273 -10.558 1.00 96.81 120 GLY A N 1
ATOM 900 C CA . GLY A 1 120 ? -2.105 -0.680 -11.594 1.00 96.81 120 GLY A CA 1
ATOM 901 C C . GLY A 1 120 ? -3.144 -0.898 -12.705 1.00 96.81 120 GLY A C 1
ATOM 902 O O . GLY A 1 120 ? -2.789 -1.096 -13.865 1.00 96.81 120 GLY A O 1
ATOM 903 N N . ASP A 1 121 ? -4.432 -0.820 -12.380 1.00 94.81 121 ASP A N 1
ATOM 904 C CA . ASP A 1 121 ? -5.543 -0.898 -13.335 1.00 94.81 121 ASP A CA 1
ATOM 905 C C . ASP A 1 121 ? -5.791 0.421 -14.093 1.00 94.81 121 ASP A C 1
ATOM 907 O O . ASP A 1 121 ? -6.204 0.389 -15.254 1.00 94.81 121 ASP A O 1
ATOM 911 N N . ALA A 1 122 ? -5.476 1.572 -13.493 1.00 95.94 122 ALA A N 1
ATOM 912 C CA . ALA A 1 122 ? -5.583 2.886 -14.129 1.00 95.94 122 ALA A CA 1
ATOM 913 C C . ALA A 1 122 ? -4.472 3.149 -15.163 1.00 95.94 122 ALA A C 1
ATOM 915 O O . ALA A 1 122 ? -4.685 3.889 -16.124 1.00 95.94 122 ALA A O 1
ATOM 916 N N . ILE A 1 123 ? -3.315 2.496 -15.020 1.00 96.44 123 ILE A N 1
ATOM 917 C CA . ILE A 1 123 ? -2.141 2.688 -15.890 1.00 96.44 123 ILE A CA 1
ATOM 918 C C . ILE A 1 123 ? -2.054 1.686 -17.052 1.00 96.44 123 ILE A C 1
ATOM 920 O O . ILE A 1 123 ? -0.989 1.479 -17.638 1.00 96.44 123 ILE A O 1
ATOM 924 N N . ALA A 1 124 ? -3.164 1.044 -17.430 1.00 92.19 124 ALA A N 1
ATOM 925 C CA . ALA A 1 124 ? -3.174 -0.008 -18.453 1.00 92.19 124 ALA A CA 1
ATOM 926 C C . ALA A 1 124 ? -2.582 0.421 -19.813 1.00 92.19 124 ALA A C 1
ATOM 928 O O . ALA A 1 124 ? -2.116 -0.429 -20.573 1.00 92.19 124 ALA A O 1
ATOM 929 N N . ARG A 1 125 ? -2.588 1.728 -20.110 1.00 94.44 125 ARG A N 1
ATOM 930 C CA . ARG A 1 125 ? -2.047 2.317 -21.346 1.00 94.44 125 ARG A CA 1
ATOM 931 C C . ARG A 1 125 ? -0.616 2.850 -21.218 1.00 94.44 125 ARG A C 1
ATOM 933 O O . ARG A 1 125 ? -0.044 3.210 -22.240 1.00 94.44 125 ARG A O 1
ATOM 940 N N . CYS A 1 126 ? -0.027 2.862 -20.018 1.00 97.00 126 CYS A N 1
ATOM 941 C CA . CYS A 1 126 ? 1.290 3.455 -19.770 1.00 97.00 126 CYS A CA 1
ATOM 942 C C . CYS A 1 126 ? 2.382 2.881 -20.682 1.00 97.00 126 CYS A C 1
ATOM 944 O O . CYS A 1 126 ? 3.098 3.626 -21.338 1.00 97.00 126 CYS A O 1
ATOM 946 N N . LEU A 1 127 ? 2.455 1.550 -20.809 1.00 96.75 127 LEU A N 1
ATOM 947 C CA . LEU A 1 127 ? 3.484 0.873 -21.614 1.00 96.75 127 LEU A CA 1
ATOM 948 C C . LEU A 1 127 ? 3.403 1.173 -23.120 1.00 96.75 127 LEU A C 1
ATOM 950 O O . LEU A 1 127 ? 4.329 0.832 -23.854 1.00 96.75 127 LEU A O 1
ATOM 954 N N . GLY A 1 128 ? 2.294 1.749 -23.589 1.00 95.44 128 GLY A N 1
ATOM 955 C CA . GLY A 1 128 ? 2.128 2.203 -24.968 1.00 95.44 128 GLY A CA 1
ATOM 956 C C . GLY A 1 128 ? 2.402 3.696 -25.165 1.00 95.44 128 GLY A C 1
ATOM 957 O O . GLY A 1 128 ? 2.334 4.156 -26.302 1.00 95.44 128 GLY A O 1
ATOM 958 N N . SER A 1 129 ? 2.674 4.457 -24.096 1.00 95.12 129 SER A N 1
ATOM 959 C CA . SER A 1 129 ? 3.033 5.875 -24.209 1.00 95.12 129 SER A CA 1
ATOM 960 C C . SER A 1 129 ? 4.394 6.019 -24.905 1.00 95.12 129 SER A C 1
ATOM 962 O O . SER A 1 129 ? 5.292 5.220 -24.624 1.00 95.12 129 SER A O 1
ATOM 964 N N . PRO A 1 130 ? 4.588 7.030 -25.777 1.00 94.31 130 PRO A N 1
ATOM 965 C CA . PRO A 1 130 ? 5.864 7.271 -26.448 1.00 94.31 130 PRO A CA 1
ATOM 966 C C . PRO A 1 130 ? 7.065 7.337 -25.498 1.00 94.31 130 PRO A C 1
ATOM 968 O O . PRO A 1 130 ? 8.102 6.758 -25.802 1.00 94.31 130 PRO A O 1
ATOM 971 N N . GLY A 1 131 ? 6.912 7.970 -24.328 1.00 93.25 131 GLY A N 1
ATOM 972 C CA . GLY A 1 131 ? 7.984 8.080 -23.330 1.00 93.25 131 GLY A CA 1
ATOM 973 C C . GLY A 1 131 ? 8.329 6.762 -22.630 1.00 93.25 131 GLY A C 1
ATOM 974 O O . GLY A 1 131 ? 9.332 6.685 -21.939 1.00 93.25 131 GLY A O 1
ATOM 975 N N . MET A 1 132 ? 7.519 5.718 -22.811 1.00 97.00 132 MET A N 1
ATOM 976 C CA . MET A 1 132 ? 7.757 4.380 -22.264 1.00 97.00 132 MET A CA 1
ATOM 977 C C . MET A 1 132 ? 8.290 3.393 -23.311 1.00 97.00 132 MET A C 1
ATOM 979 O O . MET A 1 132 ? 8.472 2.216 -22.992 1.00 97.00 132 MET A O 1
ATOM 983 N N . LEU A 1 133 ? 8.500 3.819 -24.562 1.00 94.94 133 LEU A N 1
ATOM 984 C CA . LEU A 1 133 ? 9.048 2.967 -25.618 1.00 94.94 133 LEU A CA 1
ATOM 985 C C . LEU A 1 133 ? 10.573 2.902 -25.509 1.00 94.94 133 LEU A C 1
ATOM 987 O O . LEU A 1 133 ? 11.260 3.912 -25.631 1.00 94.94 133 LEU A O 1
ATOM 991 N N . GLU A 1 134 ? 11.114 1.699 -25.337 1.00 95.31 134 GLU A N 1
ATOM 992 C CA . GLU A 1 134 ? 12.561 1.490 -25.325 1.00 95.31 134 GLU A CA 1
ATOM 993 C C . GLU A 1 134 ? 13.117 1.623 -26.744 1.00 95.31 134 GLU A C 1
ATOM 995 O O . GLU A 1 134 ? 12.793 0.847 -27.644 1.00 95.31 134 GLU A O 1
ATOM 1000 N N . THR A 1 135 ? 13.953 2.634 -26.950 1.00 96.00 135 THR A N 1
ATOM 1001 C CA . THR A 1 135 ? 14.635 2.895 -28.221 1.00 96.00 135 THR A CA 1
ATOM 1002 C C . THR A 1 135 ? 16.087 3.213 -27.917 1.00 96.00 135 THR A C 1
ATOM 1004 O O . THR A 1 135 ? 16.346 3.948 -26.973 1.00 96.00 135 THR A O 1
ATOM 1007 N N . ILE A 1 136 ? 17.035 2.681 -28.689 1.00 96.88 136 ILE A N 1
ATOM 1008 C CA . ILE A 1 136 ? 18.458 3.021 -28.530 1.00 96.88 136 ILE A CA 1
ATOM 1009 C C . ILE A 1 136 ? 18.646 4.512 -28.818 1.00 96.88 136 ILE A C 1
ATOM 1011 O O . ILE A 1 136 ? 18.150 5.008 -29.832 1.00 96.88 136 ILE A O 1
ATOM 1015 N N . ASP A 1 137 ? 19.366 5.210 -27.945 1.00 95.94 137 ASP A N 1
ATOM 1016 C CA . ASP A 1 137 ? 19.675 6.620 -28.144 1.00 95.94 137 ASP A CA 1
ATOM 1017 C C . ASP A 1 137 ? 20.683 6.773 -29.303 1.00 95.94 137 ASP A C 1
ATOM 1019 O O . ASP A 1 137 ? 21.794 6.242 -29.233 1.00 95.94 137 ASP A O 1
ATOM 1023 N N . PRO A 1 138 ? 20.335 7.472 -30.401 1.00 95.50 138 PRO A N 1
ATOM 1024 C CA . PRO A 1 138 ? 21.257 7.666 -31.515 1.00 95.50 138 PRO A CA 1
ATOM 1025 C C . PRO A 1 138 ? 22.449 8.574 -31.167 1.00 95.50 138 PRO A C 1
ATOM 1027 O O . PRO A 1 138 ? 23.474 8.495 -31.845 1.00 95.50 138 PRO A O 1
ATOM 1030 N N . ALA A 1 139 ? 22.326 9.441 -30.158 1.00 95.38 139 ALA A N 1
ATOM 1031 C CA . ALA A 1 139 ? 23.415 10.287 -29.676 1.00 95.38 139 ALA A CA 1
ATOM 1032 C C . ALA A 1 139 ? 24.365 9.512 -28.750 1.00 95.38 139 ALA A C 1
ATOM 1034 O O . ALA A 1 139 ? 25.577 9.728 -28.796 1.00 95.38 139 ALA A O 1
ATOM 1035 N N . GLU A 1 140 ? 23.830 8.571 -27.970 1.00 94.12 140 GLU A N 1
ATOM 1036 C CA . GLU A 1 140 ? 24.587 7.704 -27.066 1.00 94.12 140 GLU A CA 1
ATOM 1037 C C . GLU A 1 140 ? 24.200 6.225 -27.268 1.00 94.12 140 GLU A C 1
ATOM 1039 O O . GLU A 1 140 ? 23.462 5.657 -26.461 1.00 94.12 140 GLU A O 1
ATOM 1044 N N . PRO A 1 141 ? 24.734 5.541 -28.307 1.00 92.88 141 PRO A N 1
ATOM 1045 C CA . PRO A 1 141 ? 24.291 4.207 -28.752 1.00 92.88 141 PRO A CA 1
ATOM 1046 C C . PRO A 1 141 ? 24.723 3.051 -27.829 1.00 92.88 141 PRO A C 1
ATOM 1048 O O . PRO A 1 141 ? 24.898 1.907 -28.250 1.00 92.88 141 PRO A O 1
ATOM 1051 N N . ILE A 1 142 ? 24.927 3.365 -26.557 1.00 92.25 142 ILE A N 1
ATOM 1052 C CA . ILE A 1 142 ? 25.205 2.466 -25.443 1.00 92.25 142 ILE A CA 1
ATOM 1053 C C . ILE A 1 142 ? 24.095 2.513 -24.376 1.00 92.25 142 ILE A C 1
ATOM 1055 O O . ILE A 1 142 ? 24.138 1.709 -23.439 1.00 92.25 142 ILE A O 1
ATOM 1059 N N . HIS A 1 143 ? 23.112 3.407 -24.557 1.00 92.06 143 HIS A N 1
ATOM 1060 C CA . HIS A 1 143 ? 21.934 3.625 -23.723 1.00 92.06 143 HIS A CA 1
ATOM 1061 C C . HIS A 1 143 ? 20.647 3.581 -24.560 1.00 92.06 143 HIS A C 1
ATOM 1063 O O . HIS A 1 143 ? 20.664 3.715 -25.787 1.00 92.06 143 HIS A O 1
ATOM 1069 N N . ILE A 1 144 ? 19.521 3.368 -23.883 1.00 95.81 144 ILE A N 1
ATOM 1070 C CA . ILE A 1 144 ? 18.198 3.655 -24.441 1.00 95.81 144 ILE A CA 1
ATOM 1071 C C . ILE A 1 144 ? 17.806 5.097 -24.109 1.00 95.81 144 ILE A C 1
ATOM 1073 O O . ILE A 1 144 ? 18.335 5.678 -23.165 1.00 95.81 144 ILE A O 1
ATOM 1077 N N . ILE A 1 145 ? 16.877 5.670 -24.867 1.00 96.50 145 ILE A N 1
ATOM 1078 C CA . ILE A 1 145 ? 16.348 7.010 -24.613 1.00 96.50 145 ILE A CA 1
ATOM 1079 C C . ILE A 1 145 ? 15.691 7.026 -23.217 1.00 96.50 145 ILE A C 1
ATOM 1081 O O . ILE A 1 145 ? 14.817 6.191 -22.955 1.00 96.50 145 ILE A O 1
ATOM 1085 N N . PRO A 1 146 ? 16.081 7.952 -22.318 1.00 96.38 146 PRO A N 1
ATOM 1086 C CA . PRO A 1 146 ? 15.425 8.127 -21.028 1.00 96.38 146 PRO A CA 1
ATOM 1087 C C . PRO A 1 146 ? 13.951 8.501 -21.195 1.00 96.38 146 PRO A C 1
ATOM 1089 O O . PRO A 1 146 ? 13.592 9.331 -22.030 1.00 96.38 146 PRO A O 1
ATOM 1092 N N . SER A 1 147 ? 13.099 7.941 -20.349 1.00 96.44 147 SER A N 1
ATOM 1093 C CA . SER A 1 147 ? 11.674 8.277 -20.257 1.00 96.44 147 SER A CA 1
ATOM 1094 C C . SER A 1 147 ? 11.438 9.602 -19.537 1.00 96.44 147 SER A C 1
ATOM 1096 O O . SER A 1 147 ? 10.439 10.279 -19.785 1.00 96.44 147 SER A O 1
ATOM 1098 N N . CYS A 1 148 ? 12.345 9.987 -18.637 1.00 94.50 148 CYS A N 1
ATOM 1099 C CA . CYS A 1 148 ? 12.347 11.297 -18.002 1.00 94.50 148 CYS A CA 1
ATOM 1100 C C . CYS A 1 148 ? 13.758 11.737 -17.593 1.00 94.50 148 CYS A C 1
ATOM 1102 O O . CYS A 1 148 ? 14.672 10.929 -17.421 1.00 94.50 148 CYS A O 1
ATOM 1104 N N . HIS A 1 149 ? 13.936 13.050 -17.446 1.00 92.88 149 HIS A N 1
ATOM 1105 C CA . HIS A 1 149 ? 15.183 13.662 -17.002 1.00 92.88 149 HIS A CA 1
ATOM 1106 C C . HIS A 1 149 ? 14.900 14.757 -15.975 1.00 92.88 149 HIS A C 1
ATOM 1108 O O . HIS A 1 149 ? 13.874 15.436 -16.027 1.00 92.88 149 HIS A O 1
ATOM 1114 N N . THR A 1 150 ? 15.831 14.945 -15.049 1.00 90.81 150 THR A N 1
ATOM 1115 C CA . THR A 1 150 ? 15.804 16.014 -14.047 1.00 90.81 150 THR A CA 1
ATOM 1116 C C . THR A 1 150 ? 17.185 16.650 -13.935 1.00 90.81 150 THR A C 1
ATOM 1118 O O . THR A 1 150 ? 18.154 16.165 -14.517 1.00 90.81 150 THR A O 1
ATOM 1121 N N . ALA A 1 151 ? 17.314 17.698 -13.119 1.00 90.44 151 ALA A N 1
ATOM 1122 C CA . ALA A 1 151 ? 18.625 18.238 -12.758 1.00 90.44 151 ALA A CA 1
ATOM 1123 C C . ALA A 1 151 ? 19.510 17.238 -11.979 1.00 90.44 151 ALA A C 1
ATOM 1125 O O . ALA A 1 151 ? 20.719 17.438 -11.901 1.00 90.44 151 ALA A O 1
ATOM 1126 N N . MET A 1 152 ? 18.925 16.186 -11.390 1.00 86.94 152 MET A N 1
ATOM 1127 C CA . MET A 1 152 ? 19.636 15.201 -10.565 1.00 86.94 152 MET A CA 1
ATOM 1128 C C . MET A 1 152 ? 20.050 13.941 -11.331 1.00 86.94 152 MET A C 1
ATOM 1130 O O . MET A 1 152 ? 20.885 13.189 -10.836 1.00 86.94 152 MET A O 1
ATOM 1134 N N . GLY A 1 153 ? 19.488 13.697 -12.517 1.00 92.38 153 GLY A N 1
ATOM 1135 C CA . GLY A 1 153 ? 19.793 12.500 -13.292 1.00 92.38 153 GLY A CA 1
ATOM 1136 C C . GLY A 1 153 ? 18.753 12.162 -14.352 1.00 92.38 153 GLY A C 1
ATOM 1137 O O . GLY A 1 153 ? 17.745 12.856 -14.523 1.00 92.38 153 GLY A O 1
ATOM 1138 N N . LEU A 1 154 ? 19.038 11.075 -15.058 1.00 95.06 154 LEU A N 1
ATOM 1139 C CA . LEU A 1 154 ? 18.174 10.455 -16.054 1.00 95.06 154 LEU A CA 1
ATOM 1140 C C . LEU A 1 154 ? 17.489 9.249 -15.419 1.00 95.06 154 LEU A C 1
ATOM 1142 O O . LEU A 1 154 ? 18.092 8.587 -14.580 1.00 95.06 154 LEU A O 1
ATOM 1146 N N . ALA A 1 155 ? 16.266 8.950 -15.844 1.00 96.75 155 ALA A N 1
ATOM 1147 C CA . ALA A 1 155 ? 15.632 7.678 -15.538 1.00 96.75 155 ALA A CA 1
ATOM 1148 C C . ALA A 1 155 ? 15.140 7.016 -16.825 1.00 96.75 155 ALA A C 1
ATOM 1150 O O . ALA A 1 155 ? 14.667 7.684 -17.750 1.00 96.75 155 ALA A O 1
ATOM 1151 N N . PHE A 1 156 ? 15.277 5.697 -16.882 1.00 96.69 156 PHE A N 1
ATOM 1152 C CA . PHE A 1 156 ? 14.942 4.893 -18.053 1.00 96.69 156 PHE A CA 1
ATOM 1153 C C . PHE A 1 156 ? 13.556 4.247 -17.910 1.00 96.69 156 PHE A C 1
ATOM 1155 O O . PHE A 1 156 ? 13.108 4.044 -16.779 1.00 96.69 156 PHE A O 1
ATOM 1162 N N . PRO A 1 157 ? 12.872 3.913 -19.026 1.00 97.44 157 PRO A N 1
ATOM 1163 C CA . PRO A 1 157 ? 11.541 3.309 -18.993 1.00 97.44 157 PRO A CA 1
ATOM 1164 C C . PRO A 1 157 ? 11.491 2.030 -18.126 1.00 97.44 157 PRO A C 1
ATOM 1166 O O . PRO A 1 157 ? 12.106 1.037 -18.501 1.00 97.44 157 PRO A O 1
ATOM 1169 N N . PRO A 1 158 ? 10.738 1.994 -17.007 1.00 97.31 158 PRO A N 1
ATOM 1170 C CA . PRO A 1 158 ? 10.668 0.846 -16.096 1.00 97.31 158 PRO A CA 1
ATOM 1171 C C . PRO A 1 158 ? 9.510 -0.096 -16.472 1.00 97.31 158 PRO A C 1
ATOM 1173 O O . PRO A 1 158 ? 8.649 -0.424 -15.650 1.00 97.31 158 PRO A O 1
ATOM 1176 N N . ARG A 1 159 ? 9.415 -0.467 -17.749 1.00 97.56 159 ARG A N 1
ATOM 1177 C CA . ARG A 1 159 ? 8.346 -1.290 -18.328 1.00 97.56 159 ARG A CA 1
ATOM 1178 C C . ARG A 1 159 ? 8.083 -2.574 -17.545 1.00 97.56 159 ARG A C 1
ATOM 1180 O O . ARG A 1 159 ? 6.926 -2.817 -17.209 1.00 97.56 159 ARG A O 1
ATOM 1187 N N . ARG A 1 160 ? 9.104 -3.367 -17.199 1.00 97.81 160 ARG A N 1
ATOM 1188 C CA . ARG A 1 160 ? 8.909 -4.649 -16.481 1.00 97.81 160 ARG A CA 1
ATOM 1189 C C . ARG A 1 160 ? 8.378 -4.432 -15.063 1.00 97.81 160 ARG A C 1
ATOM 1191 O O . ARG A 1 160 ? 7.524 -5.179 -14.588 1.00 97.81 160 ARG A O 1
ATOM 1198 N N . ILE A 1 161 ? 8.833 -3.378 -14.389 1.00 98.44 161 ILE A N 1
ATOM 1199 C CA . ILE A 1 161 ? 8.338 -3.002 -13.054 1.00 98.44 161 ILE A CA 1
ATOM 1200 C C . ILE A 1 161 ? 6.886 -2.489 -13.140 1.00 98.44 161 ILE A C 1
ATOM 1202 O O . ILE A 1 161 ? 6.050 -2.822 -12.295 1.00 98.44 161 ILE A O 1
ATOM 1206 N N . VAL A 1 162 ? 6.544 -1.738 -14.191 1.00 98.25 162 VAL A N 1
ATOM 1207 C CA . VAL A 1 162 ? 5.169 -1.287 -14.464 1.00 98.25 162 VAL A CA 1
ATOM 1208 C C . VAL A 1 162 ? 4.247 -2.463 -14.813 1.00 98.25 162 VAL A C 1
ATOM 1210 O O . VAL A 1 162 ? 3.090 -2.469 -14.396 1.00 98.25 162 VAL A O 1
ATOM 1213 N N . GLU A 1 163 ? 4.730 -3.491 -15.515 1.00 98.38 163 GLU A N 1
ATOM 1214 C CA . GLU A 1 163 ? 3.982 -4.736 -15.751 1.00 98.38 163 GLU A CA 1
ATOM 1215 C C . GLU A 1 163 ? 3.635 -5.455 -14.443 1.00 98.38 163 GLU A C 1
ATOM 1217 O O . GLU A 1 163 ? 2.481 -5.853 -14.260 1.00 98.38 163 GLU A O 1
ATOM 1222 N N . VAL A 1 164 ? 4.581 -5.532 -13.496 1.00 98.44 164 VAL A N 1
ATOM 1223 C CA . VAL A 1 164 ? 4.295 -6.027 -12.140 1.00 98.44 164 VAL A CA 1
ATOM 1224 C C . VAL A 1 164 ? 3.179 -5.198 -11.510 1.00 98.44 164 VAL A C 1
ATOM 1226 O O . VAL A 1 164 ? 2.164 -5.760 -11.106 1.00 98.44 164 VAL A O 1
ATOM 1229 N N . ALA A 1 165 ? 3.298 -3.867 -11.476 1.00 98.38 165 ALA A N 1
ATOM 1230 C CA . ALA A 1 165 ? 2.266 -3.010 -10.892 1.00 98.38 165 ALA A CA 1
ATOM 1231 C C . ALA A 1 165 ? 0.882 -3.223 -11.538 1.00 98.38 165 ALA A C 1
ATOM 1233 O O . ALA A 1 165 ? -0.113 -3.382 -10.826 1.00 98.38 165 ALA A O 1
ATOM 1234 N N . ARG A 1 166 ? 0.809 -3.325 -12.872 1.00 98.06 166 ARG A N 1
ATOM 1235 C CA . ARG A 1 166 ? -0.433 -3.638 -13.601 1.00 98.06 166 ARG A CA 1
ATOM 1236 C C . ARG A 1 166 ? -1.044 -4.961 -13.160 1.00 98.06 166 ARG A C 1
ATOM 1238 O O . ARG A 1 166 ? -2.253 -5.031 -12.945 1.00 98.06 166 ARG A O 1
ATOM 1245 N N . ALA A 1 167 ? -0.227 -5.994 -12.967 1.00 97.88 167 ALA A N 1
ATOM 1246 C CA . ALA A 1 167 ? -0.703 -7.291 -12.504 1.00 97.88 167 ALA A CA 1
ATOM 1247 C C . ALA A 1 167 ? -1.271 -7.247 -11.072 1.00 97.88 167 ALA A C 1
ATOM 1249 O O . ALA A 1 167 ? -2.100 -8.082 -10.713 1.00 97.88 167 ALA A O 1
ATOM 1250 N N . PHE A 1 168 ? -0.878 -6.277 -10.247 1.00 97.25 168 PHE A N 1
ATOM 1251 C CA . PHE A 1 168 ? -1.439 -6.064 -8.907 1.00 97.25 168 PHE A CA 1
ATOM 1252 C C . PHE A 1 168 ? -2.676 -5.145 -8.891 1.00 97.25 168 PHE A C 1
ATOM 1254 O O . PHE A 1 168 ? -3.349 -5.044 -7.857 1.00 97.25 168 PHE A O 1
ATOM 1261 N N . GLY A 1 169 ? -3.020 -4.535 -10.032 1.00 96.44 169 GLY A N 1
ATOM 1262 C CA . GLY A 1 169 ? -4.244 -3.762 -10.240 1.00 96.44 169 GLY A CA 1
ATOM 1263 C C . GLY A 1 169 ? -4.453 -2.693 -9.157 1.00 96.44 169 GLY A C 1
ATOM 1264 O O . GLY A 1 169 ? -3.533 -1.918 -8.888 1.00 96.44 169 GLY A O 1
ATOM 1265 N N . PRO A 1 170 ? -5.608 -2.663 -8.467 1.00 95.06 170 PRO A N 1
ATOM 1266 C CA . PRO A 1 170 ? -5.889 -1.658 -7.439 1.00 95.06 170 PRO A CA 1
ATOM 1267 C C . PRO A 1 170 ? -5.005 -1.779 -6.183 1.00 95.06 170 PRO A C 1
ATOM 1269 O O . PRO A 1 170 ? -5.008 -0.875 -5.349 1.00 95.06 170 PRO A O 1
ATOM 1272 N N . SER A 1 171 ? -4.254 -2.879 -6.023 1.00 95.06 171 SER A N 1
ATOM 1273 C CA . SER A 1 171 ? -3.286 -3.068 -4.926 1.00 95.06 171 SER A CA 1
ATOM 1274 C C . SER A 1 171 ? -1.932 -2.418 -5.195 1.00 95.06 171 SER A C 1
ATOM 1276 O O . SER A 1 171 ? -1.092 -2.387 -4.297 1.00 95.06 171 SER A O 1
ATOM 1278 N N . ALA A 1 172 ? -1.709 -1.939 -6.418 1.00 98.00 172 ALA A N 1
ATOM 1279 C CA . ALA A 1 172 ? -0.498 -1.237 -6.794 1.00 98.00 172 ALA A CA 1
ATOM 1280 C C . ALA A 1 172 ? -0.734 0.266 -6.920 1.00 98.00 172 ALA A C 1
ATOM 1282 O O . ALA A 1 172 ? -1.846 0.702 -7.222 1.00 98.00 172 ALA A O 1
ATOM 1283 N N . TYR A 1 173 ? 0.336 1.037 -6.757 1.00 98.38 173 TYR A N 1
ATOM 1284 C CA . TYR A 1 173 ? 0.404 2.441 -7.131 1.00 98.38 173 TYR A CA 1
ATOM 1285 C C . TYR A 1 173 ? 1.748 2.732 -7.805 1.00 98.38 173 TYR A C 1
ATOM 1287 O O . TYR A 1 173 ? 2.791 2.297 -7.314 1.00 98.38 173 TYR A O 1
ATOM 1295 N N . VAL A 1 174 ? 1.711 3.457 -8.921 1.00 98.50 174 VAL A N 1
ATOM 1296 C CA . VAL A 1 174 ? 2.882 3.886 -9.690 1.00 98.50 174 VAL A CA 1
ATOM 1297 C C . VAL A 1 174 ? 2.941 5.405 -9.713 1.00 98.50 174 VAL A C 1
ATOM 1299 O O . VAL A 1 174 ? 1.931 6.072 -9.945 1.00 98.50 174 VAL A O 1
ATOM 1302 N N . ASP A 1 175 ? 4.134 5.939 -9.491 1.00 97.69 175 ASP A N 1
ATOM 1303 C CA . ASP A 1 175 ? 4.461 7.342 -9.679 1.00 97.69 175 ASP A CA 1
ATOM 1304 C C . ASP A 1 175 ? 5.871 7.505 -10.266 1.00 97.69 175 ASP A C 1
ATOM 1306 O O . ASP A 1 175 ? 6.662 6.558 -10.326 1.00 97.69 175 ASP A O 1
ATOM 1310 N N . SER A 1 176 ? 6.182 8.721 -10.701 1.00 96.88 176 SER A N 1
ATOM 1311 C CA . SER A 1 176 ? 7.474 9.060 -11.273 1.00 96.88 176 SER A CA 1
ATOM 1312 C C . SER A 1 176 ? 8.499 9.469 -10.218 1.00 96.88 176 SER A C 1
ATOM 1314 O O . SER A 1 176 ? 8.238 10.329 -9.374 1.00 96.88 176 SER A O 1
ATOM 1316 N N . ILE A 1 177 ? 9.709 8.919 -10.343 1.00 96.38 177 ILE A N 1
ATOM 1317 C CA . ILE A 1 177 ? 10.900 9.349 -9.599 1.00 96.38 177 ILE A CA 1
ATOM 1318 C C . ILE A 1 177 ? 11.408 10.725 -10.048 1.00 96.38 177 ILE A C 1
ATOM 1320 O O . ILE A 1 177 ? 12.084 11.415 -9.290 1.00 96.38 177 ILE A O 1
ATOM 1324 N N . CYS A 1 178 ? 11.055 11.160 -11.258 1.00 95.81 178 CYS A N 1
ATOM 1325 C CA . CYS A 1 178 ? 11.522 12.419 -11.828 1.00 95.81 178 CYS A CA 1
ATOM 1326 C C . CYS A 1 178 ? 10.761 13.655 -11.310 1.00 95.81 178 CYS A C 1
ATOM 1328 O O . CYS A 1 178 ? 11.028 14.765 -11.771 1.00 95.81 178 CYS A O 1
ATOM 1330 N N . LYS A 1 179 ? 9.790 13.511 -10.401 1.00 94.06 179 LYS A N 1
ATOM 1331 C CA . LYS A 1 179 ? 9.068 14.651 -9.810 1.00 94.06 179 LYS A CA 1
ATOM 1332 C C . LYS A 1 179 ? 9.934 15.397 -8.794 1.00 94.06 179 LYS A C 1
ATOM 1334 O O . LYS A 1 179 ? 10.724 14.784 -8.084 1.00 94.06 179 LYS A O 1
ATOM 1339 N N . GLU A 1 180 ? 9.719 16.706 -8.675 1.00 92.44 180 GLU A N 1
ATOM 1340 C CA . GLU A 1 180 ? 10.327 17.532 -7.616 1.00 92.44 180 GLU A CA 1
ATOM 1341 C C . GLU A 1 180 ? 9.672 17.297 -6.245 1.00 92.44 180 GLU A C 1
ATOM 1343 O O . GLU A 1 180 ? 10.325 17.430 -5.212 1.00 92.44 180 GLU A O 1
ATOM 1348 N N . ASP A 1 181 ? 8.387 16.924 -6.239 1.00 92.38 181 ASP A N 1
ATOM 1349 C CA . ASP A 1 181 ? 7.610 16.605 -5.042 1.00 92.38 181 ASP A CA 1
ATOM 1350 C C . ASP A 1 181 ? 7.037 15.184 -5.125 1.00 92.38 181 ASP A C 1
ATOM 1352 O O . ASP A 1 181 ? 6.298 14.835 -6.050 1.00 92.38 181 ASP A O 1
ATOM 1356 N N . TRP A 1 182 ? 7.368 14.359 -4.130 1.00 94.19 182 TRP A N 1
ATOM 1357 C CA . TRP A 1 182 ? 6.914 12.970 -4.013 1.00 94.19 182 TRP A CA 1
ATOM 1358 C C . TRP A 1 182 ? 5.740 12.803 -3.047 1.00 94.19 182 TRP A C 1
ATOM 1360 O O . TRP A 1 182 ? 5.321 11.675 -2.784 1.00 94.19 182 TRP A O 1
ATOM 1370 N N . SER A 1 183 ? 5.161 13.897 -2.542 1.00 94.00 183 SER A N 1
ATOM 1371 C CA . SER A 1 183 ? 3.985 13.850 -1.665 1.00 94.00 183 SER A CA 1
ATOM 1372 C C . SER A 1 183 ? 2.830 13.080 -2.309 1.00 94.00 183 SER A C 1
ATOM 1374 O O . SER A 1 183 ? 2.178 12.281 -1.641 1.00 94.00 183 SER A O 1
ATOM 1376 N N . GLY A 1 184 ? 2.627 13.237 -3.624 1.00 92.06 184 GLY A N 1
ATOM 1377 C CA . GLY A 1 184 ? 1.643 12.461 -4.387 1.00 92.06 184 GLY A CA 1
ATOM 1378 C C . GLY A 1 184 ? 1.927 10.955 -4.390 1.00 92.06 184 GLY A C 1
ATOM 1379 O O . GLY A 1 184 ? 1.022 10.161 -4.133 1.00 92.06 184 GLY A O 1
ATOM 1380 N N . ALA A 1 185 ? 3.188 10.563 -4.590 1.00 95.88 185 ALA A N 1
ATOM 1381 C CA . ALA A 1 185 ? 3.607 9.164 -4.574 1.00 95.88 185 ALA A CA 1
ATOM 1382 C C . ALA A 1 185 ? 3.398 8.530 -3.191 1.00 95.88 185 ALA A C 1
ATOM 1384 O O . ALA A 1 185 ? 2.803 7.457 -3.067 1.00 95.88 185 ALA A O 1
ATOM 1385 N N . MET A 1 186 ? 3.826 9.234 -2.138 1.00 96.50 186 MET A N 1
ATOM 1386 C CA . MET A 1 186 ? 3.679 8.786 -0.753 1.00 96.50 186 MET A CA 1
ATOM 1387 C C . MET A 1 186 ? 2.208 8.708 -0.337 1.00 96.50 186 MET A C 1
ATOM 1389 O O . MET A 1 186 ? 1.807 7.737 0.302 1.00 96.50 186 MET A O 1
ATOM 1393 N N . ALA A 1 187 ? 1.383 9.678 -0.740 1.00 93.25 187 ALA A N 1
ATOM 1394 C CA . ALA A 1 187 ? -0.054 9.658 -0.487 1.00 93.25 187 ALA A CA 1
ATOM 1395 C C . ALA A 1 187 ? -0.752 8.505 -1.226 1.00 93.25 187 ALA A C 1
ATOM 1397 O O . ALA A 1 187 ? -1.594 7.828 -0.637 1.00 93.25 187 ALA A O 1
ATOM 1398 N N . GLY A 1 188 ? -0.381 8.239 -2.482 1.00 93.94 188 GLY A N 1
ATOM 1399 C CA . GLY A 1 188 ? -0.919 7.129 -3.269 1.00 93.94 188 GLY A CA 1
ATOM 1400 C C . GLY A 1 188 ? -0.609 5.766 -2.650 1.00 93.94 188 GLY A C 1
ATOM 1401 O O . GLY A 1 188 ? -1.523 4.987 -2.371 1.00 93.94 188 GLY A O 1
ATOM 1402 N N . ILE A 1 189 ? 0.669 5.504 -2.354 1.00 96.94 189 ILE A N 1
ATOM 1403 C CA . ILE A 1 189 ? 1.116 4.260 -1.703 1.00 96.94 189 ILE A CA 1
ATOM 1404 C C . ILE A 1 189 ? 0.511 4.139 -0.297 1.00 96.94 189 ILE A C 1
ATOM 1406 O O . ILE A 1 189 ? -0.058 3.101 0.051 1.00 96.94 189 ILE A O 1
ATOM 1410 N N . GLY A 1 190 ? 0.570 5.209 0.501 1.00 94.69 190 GLY A N 1
ATOM 1411 C CA . GLY A 1 190 ? 0.001 5.261 1.847 1.00 94.69 190 GLY A CA 1
ATOM 1412 C C . GLY A 1 190 ? -1.507 5.014 1.857 1.00 94.69 190 GLY A C 1
ATOM 1413 O O . GLY A 1 190 ? -2.001 4.285 2.714 1.00 94.69 190 GLY A O 1
ATOM 1414 N N . GLY A 1 191 ? -2.236 5.526 0.862 1.00 90.50 191 GLY A N 1
ATOM 1415 C CA . GLY A 1 191 ? -3.658 5.257 0.668 1.00 90.50 191 GLY A CA 1
ATOM 1416 C C . GLY A 1 191 ? -3.952 3.773 0.444 1.00 90.50 191 GLY A C 1
ATOM 1417 O O . GLY A 1 191 ? -4.887 3.244 1.043 1.00 90.50 191 GLY A O 1
ATOM 1418 N N . ARG A 1 192 ? -3.128 3.069 -0.349 1.00 93.31 192 ARG A N 1
ATOM 1419 C CA . ARG A 1 192 ? -3.264 1.612 -0.546 1.00 93.31 192 ARG A CA 1
ATOM 1420 C C . ARG A 1 192 ? -3.014 0.836 0.738 1.00 93.31 192 ARG A C 1
ATOM 1422 O O . ARG A 1 192 ? -3.784 -0.064 1.052 1.00 93.31 192 ARG A O 1
ATOM 1429 N N . ILE A 1 193 ? -1.980 1.199 1.496 1.00 91.94 193 ILE A N 1
ATOM 1430 C CA . ILE A 1 193 ? -1.705 0.585 2.802 1.00 91.94 193 ILE A CA 1
ATOM 1431 C C . ILE A 1 193 ? -2.886 0.832 3.750 1.00 91.94 193 ILE A C 1
ATOM 1433 O O . ILE A 1 193 ? -3.420 -0.111 4.331 1.00 91.94 193 ILE A O 1
ATOM 1437 N N . ALA A 1 194 ? -3.351 2.079 3.850 1.00 85.56 194 ALA A N 1
ATOM 1438 C CA . ALA A 1 194 ? -4.468 2.457 4.708 1.00 85.56 194 ALA A CA 1
ATOM 1439 C C . ALA A 1 194 ? -5.760 1.710 4.349 1.00 85.56 194 ALA A C 1
ATOM 1441 O O . ALA A 1 194 ? -6.479 1.287 5.244 1.00 85.56 194 ALA A O 1
ATOM 1442 N N . GLU A 1 195 ? -6.060 1.494 3.067 1.00 83.75 195 GLU A N 1
ATOM 1443 C CA . GLU A 1 195 ? -7.219 0.697 2.636 1.00 83.75 195 GLU A CA 1
ATOM 1444 C C . GLU A 1 195 ? -7.185 -0.747 3.139 1.00 83.75 195 GLU A C 1
ATOM 1446 O O . GLU A 1 195 ? -8.240 -1.309 3.430 1.00 83.75 195 GLU A O 1
ATOM 1451 N N . ARG A 1 196 ? -5.996 -1.343 3.282 1.00 84.31 196 ARG A N 1
ATOM 1452 C CA . ARG A 1 196 ? -5.857 -2.698 3.844 1.00 84.31 196 ARG A CA 1
ATOM 1453 C C . ARG A 1 196 ? -5.957 -2.701 5.364 1.00 84.31 196 ARG A C 1
ATOM 1455 O O . ARG A 1 196 ? -6.442 -3.663 5.940 1.00 84.31 196 ARG A O 1
ATOM 1462 N N . LEU A 1 197 ? -5.604 -1.585 5.997 1.00 78.00 197 LEU A N 1
ATOM 1463 C CA . LEU A 1 197 ? -5.759 -1.382 7.437 1.00 78.00 197 LEU A CA 1
ATOM 1464 C C . LEU A 1 197 ? -7.173 -0.942 7.855 1.00 78.00 197 LEU A C 1
ATOM 1466 O O . LEU A 1 197 ? -7.478 -0.994 9.039 1.00 78.00 197 LEU A O 1
ATOM 1470 N N . ARG A 1 198 ? -8.033 -0.496 6.925 1.00 64.06 198 ARG A N 1
ATOM 1471 C CA . ARG A 1 198 ? -9.398 0.001 7.214 1.00 64.06 198 ARG A CA 1
ATOM 1472 C C . ARG A 1 198 ? -10.416 -1.095 7.536 1.00 64.06 198 ARG A C 1
ATOM 1474 O O . ARG A 1 198 ? -11.463 -0.778 8.090 1.00 64.06 198 ARG A O 1
ATOM 1481 N N . HIS A 1 199 ? -10.100 -2.352 7.229 1.00 61.09 199 HIS A N 1
ATOM 1482 C CA . HIS A 1 199 ? -10.909 -3.519 7.590 1.00 61.09 199 HIS A CA 1
ATOM 1483 C C . HIS A 1 199 ? -10.046 -4.555 8.322 1.00 61.09 199 HIS A C 1
ATOM 1485 O O . HIS A 1 199 ? -9.866 -5.663 7.812 1.00 61.09 199 HIS A O 1
ATOM 1491 N N . PRO A 1 200 ? -9.438 -4.215 9.475 1.00 62.00 200 PRO A N 1
ATOM 1492 C CA . PRO A 1 200 ? -8.673 -5.196 10.212 1.00 62.00 200 PRO A CA 1
ATOM 1493 C C . PRO A 1 200 ? -9.677 -6.201 10.774 1.00 62.00 200 PRO A C 1
ATOM 1495 O O . PRO A 1 200 ? -10.461 -5.889 11.672 1.00 62.00 200 PRO A O 1
ATOM 1498 N N . CYS A 1 201 ? -9.679 -7.403 10.205 1.00 66.62 201 CYS A N 1
ATOM 1499 C CA . CYS A 1 201 ? -10.326 -8.542 10.828 1.00 66.62 201 CYS A CA 1
ATOM 1500 C C . CYS A 1 201 ? -9.776 -8.669 12.250 1.00 66.62 201 CYS A C 1
ATOM 1502 O O . CYS A 1 201 ? -8.559 -8.774 12.429 1.00 66.62 201 CYS A O 1
ATOM 1504 N N . PHE A 1 202 ? -10.644 -8.678 13.259 1.00 71.00 202 PHE A N 1
ATOM 1505 C CA . PHE A 1 202 ? -10.192 -9.028 14.599 1.00 71.00 202 PHE A CA 1
ATOM 1506 C C . PHE A 1 202 ? -9.767 -10.496 14.608 1.00 71.00 202 PHE A C 1
ATOM 1508 O O . PHE A 1 202 ? -10.427 -11.355 14.024 1.00 71.00 202 PHE A O 1
ATOM 1515 N N . GLU A 1 203 ? -8.666 -10.801 15.294 1.00 68.75 203 GLU A N 1
ATOM 1516 C CA . GLU A 1 203 ? -8.206 -12.188 15.452 1.00 68.75 203 GLU A CA 1
ATOM 1517 C C . GLU A 1 203 ? -9.201 -13.044 16.247 1.00 68.75 203 GLU A C 1
ATOM 1519 O O . GLU A 1 203 ? -9.190 -14.271 16.154 1.00 68.75 203 GLU A O 1
ATOM 1524 N N . ARG A 1 204 ? -10.070 -12.397 17.032 1.00 78.94 204 ARG A N 1
ATOM 1525 C CA . ARG A 1 204 ? -11.063 -13.036 17.891 1.00 78.94 204 ARG A CA 1
ATOM 1526 C C . ARG A 1 204 ? -12.401 -12.316 17.791 1.00 78.94 204 ARG A C 1
ATOM 1528 O O . ARG A 1 204 ? -12.449 -11.091 17.683 1.00 78.94 204 ARG A O 1
ATOM 1535 N N . GLU A 1 205 ? -13.484 -13.077 17.888 1.00 86.06 205 GLU A N 1
ATOM 1536 C CA . GLU A 1 205 ? -14.814 -12.508 18.084 1.00 86.06 205 GLU A CA 1
ATOM 1537 C C . GLU A 1 205 ? -14.882 -11.713 19.398 1.00 86.06 205 GLU A C 1
ATOM 1539 O O . GLU A 1 205 ? -14.266 -12.077 20.405 1.00 86.06 205 GLU A O 1
ATOM 1544 N N . LEU A 1 206 ? -15.609 -10.596 19.376 1.00 90.00 206 LEU A N 1
ATOM 1545 C CA . LEU A 1 206 ? -15.906 -9.830 20.583 1.00 90.00 206 LEU A CA 1
ATOM 1546 C C . LEU A 1 206 ? -17.144 -10.435 21.261 1.00 90.00 206 LEU A C 1
ATOM 1548 O O . LEU A 1 206 ? -18.013 -10.947 20.550 1.00 90.00 206 LEU A O 1
ATOM 1552 N N . PRO A 1 207 ? -17.281 -10.354 22.599 1.00 91.38 207 PRO A N 1
ATOM 1553 C CA . PRO A 1 207 ? -18.501 -10.787 23.266 1.00 91.38 207 PRO A CA 1
ATOM 1554 C C . PRO A 1 207 ? -19.662 -9.915 22.776 1.00 91.38 207 PRO A C 1
ATOM 1556 O O . PRO A 1 207 ? -19.695 -8.705 23.017 1.00 91.38 207 PRO A O 1
ATOM 1559 N N . PHE A 1 208 ? -20.567 -10.512 22.006 1.00 92.00 208 PHE A N 1
ATOM 1560 C CA . PHE A 1 208 ? -21.627 -9.814 21.290 1.00 92.00 208 PHE A CA 1
ATOM 1561 C C . PHE A 1 208 ? -22.988 -10.351 21.716 1.00 92.00 208 PHE A C 1
ATOM 1563 O O . PHE A 1 208 ? -23.230 -11.555 21.653 1.00 92.00 208 PHE A O 1
ATOM 1570 N N . ASP A 1 209 ? -23.878 -9.449 22.121 1.00 92.19 209 ASP A N 1
ATOM 1571 C CA . ASP A 1 209 ? -25.269 -9.765 22.416 1.00 92.19 209 ASP A CA 1
ATOM 1572 C C . ASP A 1 209 ? -26.132 -9.469 21.175 1.00 92.19 209 ASP A C 1
ATOM 1574 O O . ASP A 1 209 ? -26.376 -8.295 20.862 1.00 92.19 209 ASP A O 1
ATOM 1578 N N . PRO A 1 210 ? -26.625 -10.497 20.458 1.00 90.44 210 PRO A N 1
ATOM 1579 C CA . PRO A 1 210 ? -27.477 -10.300 19.290 1.00 90.44 210 PRO A CA 1
ATOM 1580 C C . PRO A 1 210 ? -28.844 -9.694 19.638 1.00 90.44 210 PRO A C 1
ATOM 1582 O O . PRO A 1 210 ? -29.447 -9.053 18.780 1.00 90.44 210 PRO A O 1
ATOM 1585 N N . ALA A 1 211 ? -29.331 -9.842 20.876 1.00 91.62 211 ALA A N 1
ATOM 1586 C CA . ALA A 1 211 ? -30.595 -9.245 21.307 1.00 91.62 211 ALA A CA 1
ATOM 1587 C C . ALA A 1 211 ? -30.464 -7.735 21.564 1.00 91.62 211 ALA A C 1
ATOM 1589 O O . ALA A 1 211 ? -31.429 -6.993 21.377 1.00 91.62 211 ALA A O 1
ATOM 1590 N N . ALA A 1 212 ? -29.273 -7.271 21.951 1.00 91.50 212 ALA A N 1
ATOM 1591 C CA . ALA A 1 212 ? -28.961 -5.850 22.107 1.00 91.50 212 ALA A CA 1
ATOM 1592 C C . ALA A 1 212 ? -28.276 -5.235 20.874 1.00 91.50 212 ALA A C 1
ATOM 1594 O O . ALA A 1 212 ? -28.152 -4.014 20.792 1.00 91.50 212 ALA A O 1
ATOM 1595 N N . CYS A 1 213 ? -27.813 -6.058 19.925 1.00 92.88 213 CYS A N 1
ATOM 1596 C CA . CYS A 1 213 ? -26.955 -5.641 18.815 1.00 92.88 213 CYS A CA 1
ATOM 1597 C C . CYS A 1 213 ? -25.725 -4.836 19.267 1.00 92.88 213 CYS A C 1
ATOM 1599 O O . CYS A 1 213 ? -25.278 -3.908 18.584 1.00 92.88 213 CYS A O 1
ATOM 1601 N N . ALA A 1 214 ? -25.180 -5.209 20.423 1.00 92.19 214 ALA A N 1
ATOM 1602 C CA . ALA A 1 214 ? -24.111 -4.502 21.110 1.00 92.19 214 ALA A CA 1
ATOM 1603 C C . ALA A 1 214 ? -23.032 -5.481 21.581 1.00 92.19 214 ALA A C 1
ATOM 1605 O O . ALA A 1 214 ? -23.254 -6.687 21.668 1.00 92.19 214 ALA A O 1
ATOM 1606 N N . THR A 1 215 ? -21.848 -4.955 21.880 1.00 93.62 215 THR A N 1
ATOM 1607 C CA . THR A 1 215 ? -20.770 -5.736 22.492 1.00 93.62 215 THR A CA 1
ATOM 1608 C C . THR A 1 215 ? -20.500 -5.167 23.873 1.00 93.62 215 THR A C 1
ATOM 1610 O O . THR A 1 215 ? -20.684 -3.974 24.094 1.00 93.62 215 THR A O 1
ATOM 1613 N N . SER A 1 216 ? -20.035 -5.997 24.799 1.00 94.31 216 SER A N 1
ATOM 1614 C CA . SER A 1 216 ? -19.546 -5.554 26.110 1.00 94.31 216 SER A CA 1
ATOM 1615 C C . SER A 1 216 ? -18.140 -4.929 26.046 1.00 94.31 216 SER A C 1
ATOM 1617 O O . SER A 1 216 ? -17.461 -4.792 27.066 1.00 94.31 216 SER A O 1
ATOM 1619 N N . CYS A 1 217 ? -17.677 -4.564 24.848 1.00 94.94 217 CYS A N 1
ATOM 1620 C CA . CYS A 1 217 ? -16.436 -3.844 24.621 1.00 94.94 217 CYS A CA 1
ATOM 1621 C C . CYS A 1 217 ? -16.647 -2.333 24.530 1.00 94.94 217 CYS A C 1
ATOM 1623 O O . CYS A 1 217 ?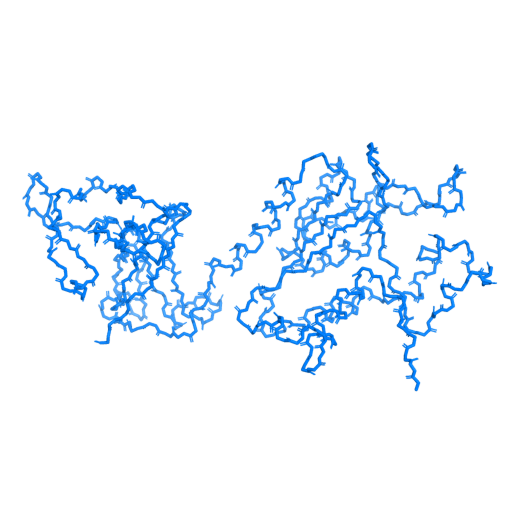 -17.646 -1.849 24.007 1.00 94.94 217 CYS A O 1
ATOM 1625 N N . PHE A 1 218 ? -15.639 -1.587 24.968 1.00 95.56 218 PHE A N 1
ATOM 1626 C CA . PHE A 1 218 ? -15.623 -0.131 24.996 1.00 95.56 218 PHE A CA 1
ATOM 1627 C C . PHE A 1 218 ? -14.396 0.378 24.242 1.00 95.56 218 PHE A C 1
ATOM 1629 O O . PHE A 1 218 ? -13.271 0.009 24.585 1.00 95.56 218 PHE A O 1
ATOM 1636 N N . ALA A 1 219 ? -14.597 1.218 23.224 1.00 94.56 219 ALA A N 1
ATOM 1637 C CA . ALA A 1 219 ? -13.501 1.856 22.500 1.00 94.56 219 ALA A CA 1
ATOM 1638 C C . ALA A 1 219 ? -13.016 3.093 23.257 1.00 94.56 219 ALA A C 1
ATOM 1640 O O . ALA A 1 219 ? -13.772 4.042 23.460 1.00 94.56 219 ALA A O 1
ATOM 1641 N N . VAL A 1 220 ? -11.754 3.081 23.674 1.00 96.44 220 VAL A N 1
ATOM 1642 C CA . VAL A 1 220 ? -11.131 4.167 24.428 1.00 96.44 220 VAL A CA 1
ATOM 1643 C C . VAL A 1 220 ? -10.008 4.760 23.600 1.00 96.44 220 VAL A C 1
ATOM 1645 O O . VAL A 1 220 ? -9.025 4.094 23.289 1.00 96.44 220 VAL A O 1
ATOM 1648 N N . GLU A 1 221 ? -10.158 6.029 23.259 1.00 95.81 221 GLU A N 1
ATOM 1649 C CA . GLU A 1 221 ? -9.149 6.836 22.595 1.00 95.81 221 GLU A CA 1
ATOM 1650 C C . GLU A 1 221 ? -8.246 7.498 23.641 1.00 95.81 221 GLU A C 1
ATOM 1652 O O . GLU A 1 221 ? -8.727 8.019 24.643 1.00 95.81 221 GLU A O 1
ATOM 1657 N N . THR A 1 222 ? -6.938 7.502 23.414 1.00 96.38 222 THR A N 1
ATOM 1658 C CA . THR A 1 222 ? -5.953 8.281 24.167 1.00 96.38 222 THR A CA 1
ATOM 1659 C C . THR A 1 222 ? -5.350 9.323 23.233 1.00 96.38 222 THR A C 1
ATOM 1661 O O . THR A 1 222 ? -4.731 8.976 22.223 1.00 96.38 222 THR A O 1
ATOM 1664 N N . LEU A 1 223 ? -5.544 10.597 23.562 1.00 95.56 223 LEU A N 1
ATOM 1665 C CA . LEU A 1 223 ? -5.042 11.726 22.781 1.00 95.56 223 LEU A CA 1
ATOM 1666 C C . LEU A 1 223 ? -3.528 11.879 22.986 1.00 95.56 223 LEU A C 1
ATOM 1668 O O . LEU A 1 223 ? -3.000 11.532 24.038 1.00 95.56 223 LEU A O 1
ATOM 1672 N N . SER A 1 224 ? -2.812 12.385 21.982 1.00 93.69 224 SER A N 1
ATOM 1673 C CA . SER A 1 224 ? -1.362 12.645 22.064 1.00 93.69 224 SER A CA 1
ATOM 1674 C C . SER A 1 224 ? -0.993 13.824 22.971 1.00 93.69 224 SER A C 1
ATOM 1676 O O . SER A 1 224 ? 0.186 14.019 23.285 1.00 93.69 224 SER A O 1
ATOM 1678 N N . ASP A 1 225 ? -1.995 14.583 23.405 1.00 91.12 225 ASP A N 1
ATOM 1679 C CA . ASP A 1 225 ? -1.925 15.743 24.281 1.00 91.12 225 ASP A CA 1
ATOM 1680 C C . ASP A 1 225 ? -3.082 15.727 25.312 1.00 91.12 225 ASP A C 1
ATOM 1682 O O . ASP A 1 225 ? -3.795 14.733 25.475 1.00 91.12 225 ASP A O 1
ATOM 1686 N N . ASP A 1 226 ? -3.243 16.826 26.055 1.00 94.19 226 ASP A N 1
ATOM 1687 C CA . ASP A 1 226 ? -4.327 17.022 27.030 1.00 94.19 226 ASP A CA 1
ATOM 1688 C C . ASP A 1 226 ? -5.487 17.867 26.464 1.00 94.19 226 ASP A C 1
ATOM 1690 O O . ASP A 1 226 ? -6.211 18.547 27.198 1.00 94.19 226 ASP A O 1
ATOM 1694 N N . ARG A 1 227 ? -5.672 17.895 25.136 1.00 94.94 227 ARG A N 1
ATOM 1695 C CA . ARG A 1 227 ? -6.825 18.613 24.574 1.00 94.94 227 ARG A CA 1
ATOM 1696 C C . ARG A 1 227 ? -8.132 17.936 25.021 1.00 94.94 227 ARG A C 1
ATOM 1698 O O . ARG A 1 227 ? -8.138 16.720 25.204 1.00 94.94 227 ARG A O 1
ATOM 1705 N N . PRO A 1 228 ? -9.241 18.676 25.196 1.00 94.75 228 PRO A N 1
ATOM 1706 C CA . PRO A 1 228 ? -10.524 18.080 25.558 1.00 94.75 228 PRO A CA 1
ATOM 1707 C C . PRO A 1 228 ? -11.001 17.048 24.531 1.00 94.75 228 PRO A C 1
ATOM 1709 O O . PRO A 1 228 ? -10.693 17.150 23.341 1.00 94.75 228 PRO A O 1
ATOM 1712 N N . CYS A 1 229 ? -11.807 16.087 24.985 1.00 94.62 229 CYS A N 1
ATOM 1713 C CA . CYS A 1 229 ? -12.552 15.221 24.078 1.00 94.62 229 CYS A CA 1
ATOM 1714 C C . CYS A 1 229 ? -13.494 16.055 23.195 1.00 94.62 229 CYS A C 1
ATOM 1716 O O . CYS A 1 229 ? -13.979 17.107 23.609 1.00 94.62 229 CYS A O 1
ATOM 1718 N N . GLU A 1 230 ? -13.756 15.577 21.981 1.00 92.44 230 GLU A N 1
ATOM 1719 C CA . GLU A 1 230 ? -14.661 16.248 21.047 1.00 92.44 230 GLU A CA 1
ATOM 1720 C C . GLU A 1 230 ? -16.070 16.397 21.644 1.00 92.44 230 GLU A C 1
ATOM 1722 O O . GLU A 1 230 ? -16.674 15.419 22.087 1.00 92.44 230 GLU A O 1
ATOM 1727 N N . GLU A 1 231 ? -16.580 17.628 21.658 1.00 89.31 231 GLU A N 1
ATOM 1728 C CA . GLU A 1 231 ? -17.900 17.949 22.200 1.00 89.31 231 GLU A CA 1
ATOM 1729 C C . GLU A 1 231 ? -19.021 17.510 21.253 1.00 89.31 231 GLU A C 1
ATOM 1731 O O . GLU A 1 231 ? -19.004 17.801 20.057 1.00 89.31 231 GLU A O 1
ATOM 1736 N N . ASP A 1 232 ? -20.054 16.882 21.812 1.00 87.69 232 ASP A N 1
ATOM 1737 C CA . ASP A 1 232 ? -21.292 16.565 21.103 1.00 87.69 232 ASP A CA 1
ATOM 1738 C C . ASP A 1 232 ? -22.364 17.584 21.503 1.00 87.69 232 ASP A C 1
ATOM 1740 O O . ASP A 1 232 ? -22.839 17.598 22.640 1.00 87.69 232 ASP A O 1
ATOM 1744 N N . ALA A 1 233 ? -22.801 18.428 20.565 1.00 88.19 233 ALA A N 1
ATOM 1745 C CA . ALA A 1 233 ? -23.832 19.433 20.835 1.00 88.19 233 ALA A CA 1
ATOM 1746 C C . ALA A 1 233 ? -25.147 18.823 21.368 1.00 88.19 233 ALA A C 1
ATOM 1748 O O . ALA A 1 233 ? -25.905 19.493 22.073 1.00 88.19 233 ALA A O 1
ATOM 1749 N N . SER A 1 234 ? -25.427 17.552 21.057 1.00 88.12 234 SER A N 1
ATOM 1750 C CA . SER A 1 234 ? -26.615 16.838 21.534 1.00 88.12 234 SER A CA 1
ATOM 1751 C C . SER A 1 234 ? -26.484 16.306 22.971 1.00 88.12 234 SER A C 1
ATOM 1753 O O . SER A 1 234 ? -27.509 16.038 23.620 1.00 88.12 234 SER A O 1
ATOM 1755 N N . CYS A 1 235 ? -25.252 16.182 23.476 1.00 93.00 235 CYS A N 1
ATOM 1756 C CA . CYS A 1 235 ? -24.916 15.767 24.836 1.00 93.00 235 CYS A CA 1
ATOM 1757 C C . CYS A 1 235 ? -23.542 16.336 25.253 1.00 93.00 235 CYS A C 1
ATOM 1759 O O . CYS A 1 235 ? -22.533 15.639 25.155 1.00 93.00 235 CYS A O 1
ATOM 1761 N N . PRO A 1 236 ? -23.483 17.601 25.705 1.00 91.50 236 PRO A N 1
ATOM 1762 C CA . PRO A 1 236 ? -22.219 18.238 26.066 1.00 91.50 236 PRO A CA 1
ATOM 1763 C C . PRO A 1 236 ? -21.547 17.554 27.259 1.00 91.50 236 PRO A C 1
ATOM 1765 O O . PRO A 1 236 ? -22.240 17.081 28.168 1.00 91.50 236 PRO A O 1
ATOM 1768 N N . SER A 1 237 ? -20.214 17.593 27.320 1.00 87.50 237 SER A N 1
ATOM 1769 C CA . SER A 1 237 ? -19.427 16.974 28.402 1.00 87.50 237 SER A CA 1
ATOM 1770 C C . SER A 1 237 ? -19.810 17.485 29.797 1.00 87.50 237 SER A C 1
ATOM 1772 O O . SER A 1 237 ? -19.827 16.720 30.758 1.00 87.50 237 SER A O 1
ATOM 1774 N N . ALA A 1 238 ? -20.235 18.750 29.902 1.00 89.12 238 ALA A N 1
ATOM 1775 C CA . ALA A 1 238 ? -20.735 19.355 31.139 1.00 89.12 238 ALA A CA 1
ATOM 1776 C C . ALA A 1 238 ? -21.966 18.634 31.729 1.00 89.12 238 ALA A C 1
ATOM 1778 O O . ALA A 1 238 ? -22.277 18.796 32.908 1.00 89.12 238 ALA A O 1
ATOM 1779 N N . GLY A 1 239 ? -22.683 17.854 30.914 1.00 92.38 239 GLY A N 1
ATOM 1780 C CA . GLY A 1 239 ? -23.803 17.013 31.330 1.00 92.38 239 GLY A CA 1
ATOM 1781 C C . GLY A 1 239 ? -23.403 15.623 31.836 1.00 92.38 239 GLY A C 1
ATOM 1782 O O . GLY A 1 239 ? -24.264 14.869 32.294 1.00 92.38 239 GLY A O 1
ATOM 1783 N N . CYS A 1 240 ? -22.124 15.259 31.747 1.00 96.31 240 CYS A N 1
ATOM 1784 C CA . CYS A 1 240 ? -21.602 13.959 32.145 1.00 96.31 240 CYS A CA 1
ATOM 1785 C C . CYS A 1 240 ? -20.890 14.045 33.501 1.00 96.31 240 CYS A C 1
ATOM 1787 O O . CYS A 1 240 ? -19.964 14.841 33.657 1.00 96.31 240 CYS A O 1
ATOM 1789 N N . PRO A 1 241 ? -21.254 13.204 34.485 1.00 95.88 241 PRO A N 1
ATOM 1790 C CA . PRO A 1 241 ? -20.470 13.091 35.708 1.00 95.88 241 PRO A CA 1
ATOM 1791 C C . PRO A 1 241 ? -19.041 12.611 35.399 1.00 95.88 241 PRO A C 1
ATOM 1793 O O . PRO A 1 241 ? -18.878 11.799 34.473 1.00 95.88 241 PRO A O 1
ATOM 1796 N N . PRO A 1 242 ? -18.030 13.051 36.177 1.00 94.56 242 PRO A N 1
ATOM 1797 C CA . PRO A 1 242 ? -16.662 12.562 36.045 1.00 94.56 242 PRO A CA 1
ATOM 1798 C C . PRO A 1 242 ? -16.618 11.034 36.039 1.00 94.56 242 PRO A C 1
ATOM 1800 O O . PRO A 1 242 ? -17.355 10.384 36.783 1.00 94.56 242 PRO A O 1
ATOM 1803 N N . ALA A 1 243 ? -15.772 10.480 35.182 1.00 96.12 243 ALA A N 1
ATOM 1804 C CA . ALA A 1 243 ? -15.567 9.049 35.050 1.00 96.12 243 ALA A CA 1
ATOM 1805 C C . ALA A 1 243 ? -14.104 8.755 34.719 1.00 96.12 243 ALA A C 1
ATOM 1807 O O . ALA A 1 243 ? -13.344 9.641 34.333 1.00 96.12 243 ALA A O 1
ATOM 1808 N N . SER A 1 244 ? -13.738 7.494 34.867 1.00 95.75 244 SER A N 1
ATOM 1809 C CA . SER A 1 244 ? -12.427 6.935 34.590 1.00 95.75 244 SER A CA 1
ATOM 1810 C C . SER A 1 244 ? -12.565 5.589 33.883 1.00 95.75 244 SER A C 1
ATOM 1812 O O . SER A 1 244 ? -13.655 5.029 33.763 1.00 95.75 244 SER A O 1
ATOM 1814 N N . LEU A 1 245 ? -11.439 5.020 33.452 1.00 94.38 245 LEU A N 1
ATOM 1815 C CA . LEU A 1 245 ? -11.413 3.648 32.937 1.00 94.38 245 LEU A CA 1
ATOM 1816 C C . LEU A 1 245 ? -11.934 2.606 33.939 1.00 94.38 245 LEU A C 1
ATOM 1818 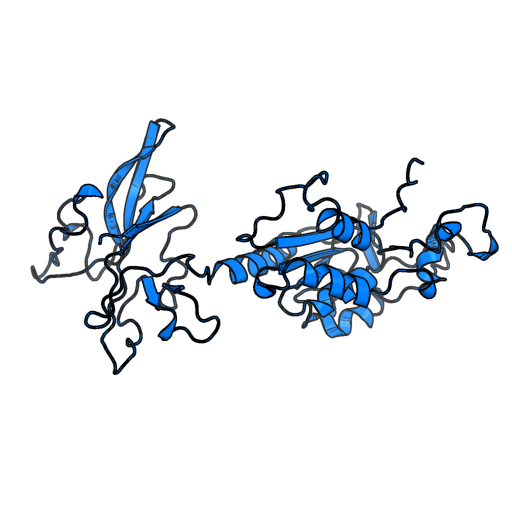O O . LEU A 1 245 ? -12.456 1.581 33.512 1.00 94.38 245 LEU A O 1
ATOM 1822 N N . HIS A 1 246 ? -11.782 2.840 35.247 1.00 94.94 246 HIS A N 1
ATOM 1823 C CA . HIS A 1 246 ? -12.220 1.896 36.280 1.00 94.94 246 HIS A CA 1
ATOM 1824 C C . HIS A 1 246 ? -13.738 1.852 36.451 1.00 94.94 246 HIS A C 1
ATOM 1826 O O . HIS A 1 246 ? -14.254 0.900 37.026 1.00 94.94 246 HIS A O 1
ATOM 1832 N N . ASP A 1 247 ? -14.442 2.861 35.941 1.00 96.06 247 ASP A N 1
ATOM 1833 C CA . ASP A 1 247 ? -15.897 2.941 36.023 1.00 96.06 247 ASP A CA 1
ATOM 1834 C C . ASP A 1 247 ? -16.588 2.143 34.907 1.00 96.06 247 ASP A C 1
ATOM 1836 O O . ASP A 1 247 ? -17.810 2.044 34.895 1.00 96.06 247 ASP A O 1
ATOM 1840 N N . LEU A 1 248 ? -15.843 1.558 33.962 1.00 95.19 248 LEU A N 1
ATOM 1841 C CA . LEU A 1 248 ? -16.398 0.660 32.947 1.00 95.19 248 LEU A CA 1
ATOM 1842 C C . LEU A 1 248 ? -16.711 -0.722 33.556 1.00 95.19 248 LEU A C 1
ATOM 1844 O O . LEU A 1 248 ? -15.878 -1.250 34.293 1.00 95.19 248 LEU A O 1
ATOM 1848 N N . PRO A 1 249 ? -17.872 -1.340 33.247 1.00 95.12 249 PRO A N 1
ATOM 1849 C CA . PRO A 1 249 ? -18.937 -0.886 32.336 1.00 95.12 249 PRO A CA 1
ATOM 1850 C C . PRO A 1 249 ? -20.014 0.008 32.995 1.00 95.12 249 PRO A C 1
ATOM 1852 O O . PRO A 1 249 ? -20.975 0.415 32.344 1.00 95.12 249 PRO A O 1
ATOM 1855 N N . HIS A 1 250 ? -19.895 0.308 34.287 1.00 95.94 250 HIS A N 1
ATOM 1856 C CA . HIS A 1 250 ? -20.921 0.955 35.115 1.00 95.94 250 HIS A CA 1
ATOM 1857 C C . HIS A 1 250 ? -20.808 2.483 35.178 1.00 95.94 250 HIS A C 1
ATOM 1859 O O . HIS A 1 250 ? -20.803 3.089 36.251 1.00 95.94 250 HIS A O 1
ATOM 1865 N N . LEU A 1 251 ? -20.762 3.126 34.014 1.00 94.69 251 LEU A N 1
ATOM 1866 C CA . LEU A 1 251 ? -20.619 4.573 33.949 1.00 94.69 251 LEU A CA 1
ATOM 1867 C C . LEU A 1 251 ? -21.868 5.315 34.456 1.00 94.69 251 LEU A C 1
ATOM 1869 O O . LEU A 1 251 ? -22.990 4.985 34.059 1.00 94.69 251 LEU A O 1
ATOM 1873 N N . PRO A 1 252 ? -21.708 6.388 35.252 1.00 94.19 252 PRO A N 1
ATOM 1874 C CA . PRO A 1 252 ? -22.841 7.209 35.660 1.00 94.19 252 PRO A CA 1
ATOM 1875 C C . PRO A 1 252 ? -23.446 7.923 34.438 1.00 94.19 252 PRO A C 1
ATOM 1877 O O . PRO A 1 252 ? -22.691 8.438 33.609 1.00 94.19 252 PRO A O 1
ATOM 1880 N N . PRO A 1 253 ? -24.782 7.976 34.286 1.00 95.12 253 PRO A N 1
ATOM 1881 C CA . PRO A 1 253 ? -25.416 8.441 33.054 1.00 95.12 253 PRO A CA 1
ATOM 1882 C C . PRO A 1 253 ? -25.218 9.944 32.832 1.00 95.12 253 PRO A C 1
ATOM 1884 O O . PRO A 1 253 ? -25.339 10.737 33.768 1.00 95.12 253 PRO A O 1
ATOM 1887 N N . CYS A 1 254 ? -24.982 10.341 31.580 1.00 96.38 254 CYS A N 1
ATOM 1888 C CA . CYS A 1 254 ? -24.984 11.747 31.189 1.00 96.38 254 CYS A CA 1
ATOM 1889 C C . CYS A 1 254 ? -26.418 12.275 31.053 1.00 96.38 254 CYS A C 1
ATOM 1891 O O . CYS A 1 254 ? -27.357 11.536 30.732 1.00 96.38 254 CYS A O 1
ATOM 1893 N N . ARG A 1 255 ? -26.601 13.573 31.298 1.00 97.00 255 ARG A N 1
ATOM 1894 C CA . ARG A 1 255 ? -27.889 14.263 31.178 1.00 97.00 255 ARG A CA 1
ATOM 1895 C C . ARG A 1 255 ? -27.717 15.589 30.459 1.00 97.00 255 ARG A C 1
ATOM 1897 O O . ARG A 1 255 ? -26.776 16.326 30.726 1.00 97.00 255 ARG A O 1
ATOM 1904 N N . ARG A 1 256 ? -28.663 15.944 29.589 1.00 95.50 256 ARG A N 1
ATOM 1905 C CA . ARG A 1 256 ? -28.648 17.247 28.912 1.00 95.50 256 ARG A CA 1
ATOM 1906 C C . ARG A 1 256 ? -28.813 18.371 29.936 1.00 95.50 256 ARG A C 1
ATOM 1908 O O . ARG A 1 256 ? -29.839 18.377 30.622 1.00 95.50 256 ARG A O 1
ATOM 1915 N N . PRO A 1 257 ? -27.916 19.372 29.978 1.00 92.00 257 PRO A N 1
ATOM 1916 C CA . PRO A 1 257 ? -28.026 20.476 30.934 1.00 92.00 257 PRO A CA 1
ATOM 1917 C C . PRO A 1 257 ? -29.363 21.231 30.862 1.00 92.00 257 PRO A C 1
ATOM 1919 O O . PRO A 1 257 ? -29.880 21.677 31.879 1.00 92.00 257 PRO A O 1
ATOM 1922 N N . SER A 1 258 ? -29.959 21.334 29.670 1.00 92.12 258 SER A N 1
ATOM 1923 C CA . SER A 1 258 ? -31.202 22.081 29.434 1.00 92.12 258 SER A CA 1
ATOM 1924 C C . SER A 1 258 ? -32.480 21.384 29.908 1.00 92.12 258 SER A C 1
ATOM 1926 O O . SER A 1 258 ? -33.482 22.054 30.137 1.00 92.12 258 SER A O 1
ATOM 1928 N N . SER A 1 259 ? -32.485 20.052 30.016 1.00 94.94 259 SER A N 1
ATOM 1929 C CA . SER A 1 259 ? -33.714 19.274 30.262 1.00 94.94 259 SER A CA 1
ATOM 1930 C C . SER A 1 259 ? -33.581 18.211 31.349 1.00 94.94 259 SER A C 1
ATOM 1932 O O . SER A 1 259 ? -34.584 17.643 31.766 1.00 94.94 259 SER A O 1
ATOM 1934 N N . GLY A 1 260 ? -32.361 17.880 31.778 1.00 94.69 260 GLY A N 1
ATOM 1935 C CA . GLY A 1 260 ? -32.095 16.750 32.669 1.00 94.69 260 GLY A CA 1
ATOM 1936 C C . GLY A 1 260 ? -32.361 15.374 32.040 1.00 94.69 260 GLY A C 1
ATOM 1937 O O . GLY A 1 260 ? -32.159 14.351 32.702 1.00 94.69 260 GLY A O 1
ATOM 1938 N N . ALA A 1 261 ? -32.800 15.326 30.776 1.00 95.62 261 ALA A N 1
ATOM 1939 C CA . ALA A 1 261 ? -33.051 14.090 30.051 1.00 95.62 261 ALA A CA 1
ATOM 1940 C C . ALA A 1 261 ? -31.735 13.323 29.828 1.00 95.62 261 ALA A C 1
ATOM 1942 O O . ALA A 1 261 ? -30.716 13.967 29.555 1.00 95.62 261 ALA A O 1
ATOM 1943 N N . PRO A 1 262 ? -31.737 11.980 29.918 1.00 95.62 262 PRO A N 1
ATOM 1944 C CA . PRO A 1 262 ? -30.574 11.172 29.575 1.00 95.62 262 PRO A CA 1
ATOM 1945 C C . PRO A 1 262 ? -30.065 11.483 28.165 1.00 95.62 262 PRO A C 1
ATOM 1947 O O . PRO A 1 262 ? -30.855 11.733 27.250 1.00 95.62 262 PRO A O 1
ATOM 1950 N N . CYS A 1 263 ? -28.751 11.465 27.993 1.00 94.81 263 CYS A N 1
ATOM 1951 C CA . CYS A 1 263 ? -28.114 11.562 26.687 1.00 94.81 263 CYS A CA 1
ATOM 1952 C C . CYS A 1 263 ? -26.824 10.743 26.657 1.00 94.81 263 CYS A C 1
ATOM 1954 O O . CYS A 1 263 ? -26.333 10.329 27.706 1.00 94.81 263 CYS A O 1
ATOM 1956 N N . ASP A 1 264 ? -26.303 10.507 25.457 1.00 92.75 264 ASP A N 1
ATOM 1957 C CA . ASP A 1 264 ? -25.088 9.729 25.235 1.00 92.75 264 ASP A CA 1
ATOM 1958 C C . ASP A 1 264 ? -24.145 10.520 24.314 1.00 92.75 264 ASP A C 1
ATOM 1960 O O . ASP A 1 264 ? -24.487 10.714 23.140 1.00 92.75 264 ASP A O 1
ATOM 1964 N N . PRO A 1 265 ? -23.028 11.065 24.826 1.00 93.25 265 PRO A N 1
ATOM 1965 C CA . PRO A 1 265 ? -22.123 11.893 24.036 1.00 93.25 265 PRO A CA 1
ATOM 1966 C C . PRO A 1 265 ? -21.349 11.052 23.023 1.00 93.25 265 PRO A C 1
ATOM 1968 O O . PRO A 1 265 ? -21.059 9.888 23.271 1.00 93.25 265 PRO A O 1
ATOM 1971 N N . LEU A 1 266 ? -20.953 11.647 21.895 1.00 92.62 266 LEU A N 1
ATOM 1972 C CA . LEU A 1 266 ? -20.054 10.992 20.940 1.00 92.62 266 LEU A CA 1
ATOM 1973 C C . LEU A 1 266 ? -18.734 10.555 21.596 1.00 92.62 266 LEU A C 1
ATOM 1975 O O . LEU A 1 266 ? -18.276 9.432 21.369 1.00 92.62 266 LEU A O 1
ATOM 1979 N N . LYS A 1 267 ? -18.141 11.441 22.406 1.00 94.88 267 LYS A N 1
ATOM 1980 C CA . LYS A 1 267 ? -16.985 11.145 23.248 1.00 94.88 267 LYS A CA 1
ATOM 1981 C C . LYS A 1 267 ? -17.250 11.572 24.682 1.00 94.88 267 LYS A C 1
ATOM 1983 O O . LYS A 1 267 ? -17.694 12.689 24.933 1.00 94.88 267 LYS A O 1
ATOM 1988 N N . ARG A 1 268 ? -16.935 10.698 25.633 1.00 96.06 268 ARG A N 1
ATOM 1989 C CA . ARG A 1 268 ? -16.975 11.002 27.063 1.00 96.06 268 ARG A CA 1
ATOM 1990 C C . ARG A 1 268 ? -15.567 11.055 27.624 1.00 96.06 268 ARG A C 1
ATOM 1992 O O . ARG A 1 268 ? -14.797 10.119 27.454 1.00 96.06 268 ARG A O 1
ATOM 1999 N N . ASP A 1 269 ? -15.268 12.119 28.348 1.00 96.44 269 ASP A N 1
ATOM 2000 C CA . ASP A 1 269 ? -14.004 12.267 29.057 1.00 96.44 269 ASP A CA 1
ATOM 2001 C C . ASP A 1 269 ? -13.870 11.237 30.192 1.00 96.44 269 ASP A C 1
ATOM 2003 O O . ASP A 1 269 ? -14.745 11.132 31.057 1.00 96.44 269 ASP A O 1
ATOM 2007 N N . LEU A 1 270 ? -12.782 10.463 30.162 1.00 97.25 270 LEU A N 1
ATOM 2008 C CA . LEU A 1 270 ? -12.387 9.496 31.191 1.00 97.25 270 LEU A CA 1
ATOM 2009 C C . LEU A 1 270 ? -11.190 9.991 32.026 1.00 97.25 270 LEU A C 1
ATOM 2011 O O . LEU A 1 270 ? -10.559 9.212 32.748 1.00 97.25 270 LEU A O 1
ATOM 2015 N N . GLY A 1 271 ? -10.848 11.271 31.900 1.00 95.56 271 GLY A N 1
ATOM 2016 C CA . GLY A 1 271 ? -9.763 11.921 32.610 1.00 95.56 271 GLY A CA 1
ATOM 2017 C C . GLY A 1 271 ? -8.383 11.686 31.998 1.00 95.56 271 GLY A C 1
ATOM 2018 O O . GLY A 1 271 ? -8.213 11.215 30.871 1.00 95.56 271 GLY A O 1
ATOM 2019 N N . LEU A 1 272 ? -7.374 12.061 32.780 1.00 96.00 272 LEU A N 1
ATOM 2020 C CA . LEU A 1 272 ? -5.965 11.958 32.425 1.00 96.00 272 LEU A CA 1
ATOM 2021 C C . LEU A 1 272 ? -5.377 10.608 32.835 1.00 96.00 272 LEU A C 1
ATOM 2023 O O . LEU A 1 272 ? -5.639 10.104 33.927 1.00 96.00 272 LEU A O 1
ATOM 2027 N N . ALA A 1 273 ? -4.516 10.063 31.984 1.00 91.38 273 ALA A N 1
ATOM 2028 C CA . ALA A 1 273 ? -3.765 8.848 32.235 1.00 91.38 273 ALA A CA 1
ATOM 2029 C C . ALA A 1 273 ? -2.256 9.115 32.195 1.00 91.38 273 ALA A C 1
ATOM 2031 O O . ALA A 1 273 ? -1.778 9.691 31.215 1.00 91.38 273 ALA A O 1
ATOM 2032 N N . PRO A 1 274 ? -1.493 8.677 33.210 1.00 92.31 274 PRO A N 1
ATOM 2033 C CA . PRO A 1 274 ? -0.047 8.823 33.193 1.00 92.31 274 PRO A CA 1
ATOM 2034 C C . PRO A 1 274 ? 0.581 7.907 32.136 1.00 92.31 274 PRO A C 1
ATOM 2036 O O . PRO A 1 274 ? 0.167 6.757 31.960 1.00 92.31 274 PRO A O 1
ATOM 2039 N N . THR A 1 275 ? 1.613 8.401 31.464 1.00 88.25 275 THR A N 1
ATOM 2040 C CA . THR A 1 275 ? 2.454 7.646 30.529 1.00 88.25 275 THR A CA 1
ATOM 2041 C C . THR A 1 275 ? 3.814 7.323 31.145 1.00 88.25 275 THR A C 1
ATOM 2043 O O . THR A 1 275 ? 4.233 7.918 32.138 1.00 88.25 275 THR A O 1
ATOM 2046 N N . ALA A 1 276 ? 4.533 6.363 30.553 1.00 88.06 276 ALA A N 1
ATOM 2047 C CA . ALA A 1 276 ? 5.837 5.912 31.052 1.00 88.06 276 ALA A CA 1
ATOM 2048 C C . ALA A 1 276 ? 6.916 7.014 31.059 1.00 88.06 276 ALA A C 1
ATOM 2050 O O . ALA A 1 276 ? 7.861 6.946 31.837 1.00 88.06 276 ALA A O 1
ATOM 2051 N N . ASP A 1 277 ? 6.765 8.032 30.211 1.00 90.44 277 ASP A N 1
ATOM 2052 C CA . ASP A 1 277 ? 7.637 9.209 30.132 1.00 90.44 277 ASP A CA 1
ATOM 2053 C C . ASP A 1 277 ? 7.218 10.348 31.086 1.00 90.44 277 ASP A C 1
ATOM 2055 O O . ASP A 1 277 ? 7.788 11.437 31.036 1.00 90.44 277 ASP A O 1
ATOM 2059 N N . GLY A 1 278 ? 6.234 10.112 31.962 1.00 92.56 278 GLY A N 1
ATOM 2060 C CA . GLY A 1 278 ? 5.777 11.069 32.971 1.00 92.56 278 GLY A CA 1
ATOM 2061 C C . GLY A 1 278 ? 4.804 12.136 32.462 1.00 92.56 278 GLY A C 1
ATOM 2062 O O . GLY A 1 278 ? 4.439 13.024 33.233 1.00 92.56 278 GLY A O 1
ATOM 2063 N N . ARG A 1 279 ? 4.364 12.070 31.198 1.00 92.62 279 ARG A N 1
ATOM 2064 C CA . ARG A 1 279 ? 3.256 12.903 30.705 1.00 92.62 279 ARG A CA 1
ATOM 2065 C C . ARG A 1 279 ? 1.908 12.368 31.205 1.00 92.62 279 ARG A C 1
ATOM 2067 O O . ARG A 1 279 ? 1.797 11.242 31.687 1.00 92.62 279 ARG A O 1
ATOM 2074 N N . SER A 1 280 ? 0.878 13.197 31.073 1.00 93.81 280 SER A N 1
ATOM 2075 C CA . SER A 1 280 ? -0.517 12.816 31.287 1.00 93.81 280 SER A CA 1
ATOM 2076 C C . SER A 1 280 ? -1.274 13.036 29.987 1.00 93.81 280 SER A C 1
ATOM 2078 O O . SER A 1 280 ? -1.269 14.147 29.463 1.00 93.81 280 SER A O 1
ATOM 2080 N N . LEU A 1 281 ? -1.899 11.984 29.469 1.00 95.44 281 LEU A N 1
ATOM 2081 C CA . LEU A 1 281 ? -2.663 12.018 28.225 1.00 95.44 281 LEU A CA 1
ATOM 2082 C C . LEU A 1 281 ? -4.150 11.863 28.515 1.00 95.44 281 LEU A C 1
ATOM 2084 O O . LEU A 1 281 ? -4.531 11.059 29.371 1.00 95.44 281 LEU A O 1
ATOM 2088 N N . ARG A 1 282 ? -4.998 12.614 27.812 1.00 97.19 282 ARG A N 1
ATOM 2089 C CA . ARG A 1 282 ? -6.447 12.527 28.015 1.00 97.19 282 ARG A CA 1
ATOM 2090 C C . ARG A 1 282 ? -7.023 11.280 27.359 1.00 97.19 282 ARG A C 1
ATOM 2092 O O . ARG A 1 282 ? -6.647 10.929 26.240 1.00 97.19 282 ARG A O 1
ATOM 2099 N N . ARG A 1 283 ? -7.959 10.627 28.051 1.00 97.44 283 ARG A N 1
ATOM 2100 C CA . ARG A 1 283 ? -8.708 9.476 27.544 1.00 97.44 283 ARG A CA 1
ATOM 2101 C C . ARG A 1 283 ? -10.157 9.837 27.260 1.00 97.44 283 ARG A C 1
ATOM 2103 O O . ARG A 1 283 ? -10.826 10.438 28.094 1.00 97.44 283 ARG A O 1
ATOM 2110 N N . CYS A 1 284 ? -10.650 9.397 26.113 1.00 97.25 284 CYS A N 1
ATOM 2111 C CA . CYS A 1 284 ? -12.013 9.611 25.661 1.00 97.25 284 CYS A CA 1
ATOM 2112 C C . CYS A 1 284 ? -12.674 8.259 25.382 1.00 97.25 284 CYS A C 1
ATOM 2114 O O . CYS A 1 284 ? -12.214 7.500 24.531 1.00 97.25 284 CYS A O 1
ATOM 2116 N N . LEU A 1 285 ? -13.765 7.949 26.079 1.00 96.75 285 LEU A N 1
ATOM 2117 C CA . LEU A 1 285 ? -14.643 6.852 25.690 1.00 96.75 285 LEU A CA 1
ATOM 2118 C C . LEU A 1 285 ? -15.400 7.254 24.433 1.00 96.75 285 LEU A C 1
ATOM 2120 O O . LEU A 1 285 ? -16.090 8.269 24.424 1.00 96.75 285 LEU A O 1
ATOM 2124 N N . VAL A 1 286 ? -15.316 6.421 23.411 1.00 95.12 286 VAL A N 1
ATOM 2125 C CA . VAL A 1 286 ? -15.971 6.626 22.129 1.00 95.12 286 VAL A CA 1
ATOM 2126 C C . VAL A 1 286 ? -17.294 5.860 22.092 1.00 95.12 286 VAL A C 1
ATOM 2128 O O . VAL A 1 286 ? -17.331 4.653 22.351 1.00 95.12 286 VAL A O 1
ATOM 2131 N N . ARG A 1 287 ? -18.383 6.548 21.732 1.00 93.81 287 ARG A N 1
ATOM 2132 C CA . ARG A 1 287 ? -19.735 5.975 21.673 1.00 93.81 287 ARG A CA 1
ATOM 2133 C C . ARG A 1 287 ? -19.819 4.785 20.723 1.00 93.81 287 ARG A C 1
ATOM 2135 O O . ARG A 1 287 ? -19.472 4.896 19.541 1.00 93.81 287 ARG A O 1
ATOM 2142 N N . GLN A 1 288 ? -20.367 3.678 21.223 1.00 94.12 288 GLN A N 1
ATOM 2143 C CA . GLN A 1 288 ? -20.831 2.596 20.366 1.00 94.12 288 GLN A CA 1
ATOM 2144 C C . GLN A 1 288 ? -22.132 3.038 19.686 1.00 94.12 288 GLN A C 1
ATOM 2146 O O . GLN A 1 288 ? -23.113 3.367 20.348 1.00 94.12 288 GLN A O 1
ATOM 2151 N N . ALA A 1 289 ? -22.142 3.078 18.358 1.00 93.50 289 ALA A N 1
ATOM 2152 C CA . ALA A 1 289 ? -23.301 3.468 17.579 1.00 93.50 289 ALA A CA 1
ATOM 2153 C C . ALA A 1 289 ? -24.456 2.477 17.822 1.00 93.50 289 ALA A C 1
ATOM 2155 O O . ALA A 1 289 ? -24.302 1.286 17.529 1.00 93.50 289 ALA A O 1
ATOM 2156 N N . PRO A 1 290 ? -25.613 2.944 18.324 1.00 91.69 290 PRO A N 1
ATOM 2157 C CA . PRO A 1 290 ? -26.733 2.072 18.635 1.00 91.69 290 PRO A CA 1
ATOM 2158 C C . PRO A 1 290 ? -27.296 1.436 17.362 1.00 91.69 290 PRO A C 1
ATOM 2160 O O . PRO A 1 290 ? -27.470 2.099 16.332 1.00 91.69 290 PRO A O 1
ATOM 2163 N N . ARG A 1 291 ? -27.605 0.144 17.459 1.00 93.50 291 ARG A N 1
ATOM 2164 C CA . ARG A 1 291 ? -28.222 -0.681 16.414 1.00 93.50 291 ARG A CA 1
ATOM 2165 C C . ARG A 1 291 ? -29.404 -1.430 17.020 1.00 93.50 291 ARG A C 1
ATOM 2167 O O . ARG A 1 291 ? -29.420 -1.680 18.220 1.00 93.50 291 ARG A O 1
ATOM 2174 N N . THR A 1 292 ? -30.382 -1.794 16.201 1.00 91.81 292 THR A N 1
ATOM 2175 C CA . THR A 1 292 ? -31.523 -2.604 16.638 1.00 91.81 292 THR A CA 1
ATOM 2176 C C . THR A 1 292 ? -31.495 -3.982 15.979 1.00 91.81 292 THR A C 1
ATOM 2178 O O . THR A 1 292 ? -31.050 -4.097 14.831 1.00 91.81 292 THR A O 1
ATOM 2181 N N . PRO A 1 293 ? -31.977 -5.035 16.660 1.00 90.81 293 PRO A N 1
ATOM 2182 C CA . PRO A 1 293 ? -32.182 -6.334 16.029 1.00 90.81 293 PRO A CA 1
ATOM 2183 C C . PRO A 1 293 ? -33.161 -6.234 14.853 1.00 90.81 293 PRO A C 1
ATOM 2185 O O . PRO A 1 293 ? -34.202 -5.579 14.945 1.00 90.81 293 PRO A O 1
ATOM 2188 N N . ALA A 1 294 ? -32.827 -6.887 13.745 1.00 84.75 294 ALA A N 1
ATOM 2189 C CA . ALA A 1 294 ? -33.587 -6.924 12.502 1.00 84.75 294 ALA A CA 1
ATOM 2190 C C . ALA A 1 294 ? -33.513 -8.340 11.900 1.00 84.75 294 ALA A C 1
ATOM 2192 O O . ALA A 1 294 ? -32.735 -8.610 10.985 1.00 84.75 294 ALA A O 1
ATOM 2193 N N . GLY A 1 295 ? -34.321 -9.257 12.441 1.00 83.94 295 GLY A N 1
ATOM 2194 C CA . GLY A 1 295 ? -34.231 -10.686 12.122 1.00 83.94 295 GLY A CA 1
ATOM 2195 C C . GLY A 1 295 ? -32.973 -11.304 12.734 1.00 83.94 295 GLY A C 1
ATOM 2196 O O . GLY A 1 295 ? -32.686 -11.056 13.901 1.00 83.94 295 GLY A O 1
ATOM 2197 N N . ASP A 1 296 ? -32.209 -12.046 11.930 1.00 78.12 296 ASP A N 1
ATOM 2198 C CA . ASP A 1 296 ? -30.929 -12.659 12.334 1.00 78.12 296 ASP A CA 1
ATOM 2199 C C . ASP A 1 296 ? -29.734 -11.689 12.223 1.00 78.12 296 ASP A C 1
ATOM 2201 O O . ASP A 1 296 ? -28.577 -12.079 12.374 1.00 78.12 296 ASP A O 1
ATOM 2205 N N . ALA A 1 297 ? -30.000 -10.415 11.923 1.00 84.81 297 ALA A N 1
ATOM 2206 C CA . ALA A 1 297 ? -28.997 -9.378 11.726 1.00 84.81 297 ALA A CA 1
ATOM 2207 C C . ALA A 1 297 ? -29.301 -8.134 12.569 1.00 84.81 297 ALA A C 1
ATOM 2209 O O . ALA A 1 297 ? -30.362 -7.996 13.174 1.00 84.81 297 ALA A O 1
ATOM 2210 N N . CYS A 1 298 ? -28.365 -7.191 12.575 1.00 89.50 298 CYS A N 1
ATOM 2211 C CA . CYS A 1 298 ? -28.524 -5.895 13.225 1.00 89.50 298 CYS A CA 1
ATOM 2212 C C . CYS A 1 298 ? -28.696 -4.792 12.178 1.00 89.50 298 CYS A C 1
ATOM 2214 O O . CYS A 1 298 ? -28.026 -4.802 11.142 1.00 89.50 298 CYS A O 1
ATOM 2216 N N . SER A 1 299 ? -29.554 -3.813 12.462 1.00 90.88 299 SER A N 1
ATOM 2217 C CA . SER A 1 299 ? -29.826 -2.669 11.588 1.00 90.88 299 SER A CA 1
ATOM 2218 C C . SER A 1 299 ? -28.562 -1.867 11.259 1.00 90.88 299 SER A C 1
ATOM 2220 O O . SER A 1 299 ? -27.518 -2.011 11.902 1.00 90.88 299 SER A O 1
ATOM 2222 N N . ALA A 1 300 ? -28.661 -0.950 10.297 1.00 87.56 300 ALA A N 1
ATOM 2223 C CA . ALA A 1 300 ? -27.681 0.126 10.188 1.00 87.56 300 ALA A CA 1
ATOM 2224 C C . ALA A 1 300 ? -27.633 0.943 11.504 1.00 87.56 300 ALA A C 1
ATOM 2226 O O . ALA A 1 300 ? -28.657 1.040 12.194 1.00 87.56 300 ALA A O 1
ATOM 2227 N N . PRO A 1 301 ? -26.469 1.507 11.872 1.00 89.94 301 PRO A N 1
ATOM 2228 C CA . PRO A 1 301 ? -26.336 2.343 13.062 1.00 89.94 301 PRO A CA 1
ATOM 2229 C C . PRO A 1 301 ? -27.214 3.596 12.964 1.00 89.94 301 PRO A C 1
ATOM 2231 O O . PRO A 1 301 ? -27.237 4.266 11.932 1.00 89.94 301 PRO A O 1
ATOM 2234 N N . ALA A 1 302 ? -27.922 3.923 14.046 1.00 86.94 302 ALA A N 1
ATOM 2235 C CA . ALA A 1 302 ? -28.855 5.054 14.093 1.00 86.94 302 ALA A CA 1
ATOM 2236 C C . ALA A 1 302 ? -28.191 6.399 14.453 1.00 86.94 302 ALA A C 1
ATOM 2238 O O . ALA A 1 302 ? -28.828 7.447 14.356 1.00 86.94 302 ALA A O 1
ATOM 2239 N N . ALA A 1 303 ? -26.928 6.381 14.886 1.00 87.94 303 ALA A N 1
ATOM 2240 C CA . ALA A 1 303 ? -26.163 7.570 15.254 1.00 87.94 303 ALA A CA 1
ATOM 2241 C C . ALA A 1 303 ? -24.668 7.379 14.968 1.00 87.94 303 ALA A C 1
ATOM 2243 O O . ALA A 1 303 ? -24.211 6.260 14.736 1.00 87.94 303 ALA A O 1
ATOM 2244 N N . HIS A 1 304 ? -23.903 8.473 15.012 1.00 89.88 304 HIS A N 1
ATOM 2245 C CA . HIS A 1 304 ? -22.452 8.432 14.839 1.00 89.88 304 HIS A CA 1
ATOM 2246 C C . HIS A 1 304 ? -21.766 7.659 15.968 1.00 89.88 304 HIS A C 1
ATOM 2248 O O . HIS A 1 304 ? -22.114 7.829 17.139 1.00 89.88 304 HIS A O 1
ATOM 2254 N N . GLY A 1 305 ? -20.775 6.848 15.615 1.00 91.19 305 GLY A N 1
ATOM 2255 C CA . GLY A 1 305 ? -20.046 6.002 16.555 1.00 91.19 305 GLY A CA 1
ATOM 2256 C C . GLY A 1 305 ? -19.303 4.877 15.846 1.00 91.19 305 GLY A C 1
ATOM 2257 O O . GLY A 1 305 ? -19.288 4.792 14.611 1.00 91.19 305 GLY A O 1
ATOM 2258 N N . TRP A 1 306 ? -18.715 3.995 16.645 1.00 91.88 306 TRP A N 1
ATOM 2259 C CA . TRP A 1 306 ? -18.189 2.715 16.174 1.00 91.88 306 TRP A CA 1
ATOM 2260 C C . TRP A 1 306 ? -19.222 1.606 16.385 1.00 91.88 306 TRP A C 1
ATOM 2262 O O . TRP A 1 306 ? -20.068 1.697 17.267 1.00 91.88 306 TRP A O 1
ATOM 2272 N N . PHE A 1 307 ? -19.182 0.540 15.601 1.00 91.44 307 PHE A N 1
ATOM 2273 C CA . PHE A 1 307 ? -20.034 -0.624 15.806 1.00 91.44 307 PHE A CA 1
ATOM 2274 C C . PHE A 1 307 ? -19.311 -1.895 15.387 1.00 91.44 307 PHE A C 1
ATOM 2276 O O . PHE A 1 307 ? -18.440 -1.884 14.522 1.00 91.44 307 PHE A O 1
ATOM 2283 N N . TYR A 1 308 ? -19.692 -2.998 16.018 1.00 90.19 308 TYR A N 1
ATOM 2284 C CA . TYR A 1 308 ? -19.141 -4.312 15.735 1.00 90.19 308 TYR A CA 1
ATOM 2285 C C . TYR A 1 308 ? -20.057 -5.086 14.783 1.00 90.19 308 TYR A C 1
ATOM 2287 O O . TYR A 1 308 ? -21.287 -5.031 14.910 1.00 90.19 308 TYR A O 1
ATOM 2295 N N . VAL A 1 309 ? -19.461 -5.798 13.829 1.00 87.56 309 VAL A N 1
ATOM 2296 C CA . VAL A 1 309 ? -20.143 -6.740 12.938 1.00 87.56 309 VAL A CA 1
ATOM 2297 C C . VAL A 1 309 ? -19.542 -8.129 13.174 1.00 87.56 309 VAL A C 1
ATOM 2299 O O . VAL A 1 309 ? -18.370 -8.336 12.854 1.00 87.56 309 VAL A O 1
ATOM 2302 N N . PRO A 1 310 ? -20.300 -9.081 13.753 1.00 85.31 310 PRO A N 1
ATOM 2303 C CA . PRO A 1 310 ? -19.811 -10.441 13.951 1.00 85.31 310 PRO A CA 1
ATOM 2304 C C . PRO A 1 310 ? -19.657 -11.173 12.604 1.00 85.31 310 PRO A C 1
ATOM 2306 O O . PRO A 1 310 ? -20.321 -10.801 11.630 1.00 85.31 310 PRO A O 1
ATOM 2309 N N . PRO A 1 311 ? -18.858 -12.254 12.531 1.00 80.00 311 PRO A N 1
ATOM 2310 C CA . PRO A 1 311 ? -18.519 -12.915 11.264 1.00 80.00 311 PRO A CA 1
ATOM 2311 C C . PRO A 1 311 ? -19.731 -13.409 10.471 1.00 80.00 311 PRO A C 1
ATOM 2313 O O . PRO A 1 311 ? -19.756 -13.293 9.249 1.00 80.00 311 PRO A O 1
ATOM 2316 N N . ALA A 1 312 ? -20.767 -13.904 11.158 1.00 71.88 312 ALA A N 1
ATOM 2317 C CA . ALA A 1 312 ? -22.002 -14.382 10.529 1.00 71.88 312 ALA A CA 1
ATOM 2318 C C . ALA A 1 312 ? -22.793 -13.276 9.798 1.00 71.88 312 ALA A C 1
ATOM 2320 O O . ALA A 1 312 ? -23.648 -13.580 8.970 1.00 71.88 312 ALA A O 1
ATOM 2321 N N . ALA A 1 313 ? -22.506 -12.004 10.092 1.00 62.25 313 ALA A N 1
ATOM 2322 C CA . ALA A 1 313 ? -23.178 -10.841 9.522 1.00 62.25 313 ALA A CA 1
ATOM 2323 C C . ALA A 1 313 ? -22.295 -10.025 8.551 1.00 62.25 313 ALA A C 1
ATOM 2325 O O . ALA A 1 313 ? -22.792 -9.062 7.965 1.00 62.25 313 ALA A O 1
ATOM 2326 N N . ALA A 1 314 ? -21.011 -10.369 8.380 1.00 60.72 314 ALA A N 1
ATOM 2327 C CA . ALA A 1 314 ? -20.070 -9.610 7.553 1.00 60.72 314 ALA A CA 1
ATOM 2328 C C . ALA A 1 314 ? -20.127 -10.046 6.069 1.00 60.72 314 ALA A C 1
ATOM 2330 O O . ALA A 1 314 ? -19.939 -11.229 5.759 1.00 60.72 314 ALA A O 1
ATOM 2331 N N . PRO A 1 315 ? -20.366 -9.127 5.114 1.00 55.03 315 PRO A N 1
ATOM 2332 C CA . PRO A 1 315 ? -20.275 -9.438 3.695 1.00 55.03 315 PRO A CA 1
ATOM 2333 C C . PRO A 1 315 ? -18.799 -9.560 3.296 1.00 55.03 315 PRO A C 1
ATOM 2335 O O . PRO A 1 315 ? -18.151 -8.554 3.061 1.00 55.03 315 PRO A O 1
ATOM 2338 N N . VAL A 1 316 ? -18.294 -10.796 3.234 1.00 50.56 316 VAL A N 1
ATOM 2339 C CA . VAL A 1 316 ? -17.008 -11.246 2.653 1.00 50.56 316 VAL A CA 1
ATOM 2340 C C . VAL A 1 316 ? -15.858 -10.202 2.655 1.00 50.56 316 VAL A C 1
ATOM 2342 O O . VAL A 1 316 ? -15.832 -9.300 1.812 1.00 50.56 316 VAL A O 1
ATOM 2345 N N . PRO A 1 317 ? -14.790 -10.407 3.451 1.00 53.16 317 PRO A N 1
ATOM 2346 C CA . PRO A 1 317 ? -14.441 -11.648 4.144 1.00 53.16 317 PRO A CA 1
ATOM 2347 C C . PRO A 1 317 ? -15.295 -11.900 5.405 1.00 53.16 317 PRO A C 1
ATOM 2349 O O . PRO A 1 317 ? -15.749 -10.955 6.038 1.00 53.16 317 PRO A O 1
ATOM 2352 N N . PRO A 1 318 ? -15.541 -13.174 5.769 1.00 65.44 318 PRO A N 1
ATOM 2353 C CA . PRO A 1 318 ? -16.366 -13.555 6.916 1.00 65.44 318 PRO A CA 1
ATOM 2354 C C . PRO A 1 318 ? -15.545 -13.438 8.202 1.00 65.44 318 PRO A C 1
ATOM 2356 O O . PRO A 1 318 ? -15.190 -14.438 8.823 1.00 65.44 318 PRO A O 1
ATOM 2359 N N . CYS A 1 319 ? -15.145 -12.225 8.555 1.00 71.25 319 CYS A N 1
ATOM 2360 C CA . CYS A 1 319 ? -14.339 -11.983 9.737 1.00 71.25 319 CYS A CA 1
ATOM 2361 C C . CYS A 1 319 ? -15.007 -10.933 10.629 1.00 71.25 319 CYS A C 1
ATOM 2363 O O . CYS A 1 319 ? -15.863 -10.178 10.167 1.00 71.25 319 CYS A O 1
ATOM 2365 N N . PRO A 1 320 ? -14.682 -10.919 11.928 1.00 79.12 320 PRO A N 1
ATOM 2366 C CA . PRO A 1 320 ? -15.269 -9.959 12.843 1.00 79.12 320 PRO A CA 1
ATOM 2367 C C . PRO A 1 320 ? -14.686 -8.570 12.569 1.00 79.12 320 PRO A C 1
ATOM 2369 O O . PRO A 1 320 ? -13.466 -8.406 12.560 1.00 79.12 320 PRO A O 1
ATOM 2372 N N . GLU A 1 321 ? -15.544 -7.570 12.367 1.00 80.62 321 GLU A N 1
ATOM 2373 C CA . GLU A 1 321 ? -15.131 -6.215 11.984 1.00 80.62 321 GLU A CA 1
ATOM 2374 C C . GLU A 1 321 ? -15.562 -5.172 13.020 1.00 80.62 321 GLU A C 1
ATOM 2376 O O . GLU A 1 321 ? -16.684 -5.202 13.532 1.00 80.62 321 GLU A O 1
ATOM 2381 N N . LEU A 1 322 ? -14.684 -4.201 13.282 1.00 82.25 322 LEU A N 1
ATOM 2382 C CA . LEU A 1 322 ? -15.050 -2.943 13.930 1.00 82.25 322 LEU A CA 1
ATOM 2383 C C . LEU A 1 322 ? -15.133 -1.864 12.861 1.00 82.25 322 LEU A C 1
ATOM 2385 O O . LEU A 1 322 ? -14.146 -1.535 12.206 1.00 82.25 322 LEU A O 1
ATOM 2389 N N . LEU A 1 323 ? -16.329 -1.321 12.696 1.00 82.81 323 LEU A N 1
ATOM 2390 C CA . LEU A 1 323 ? -16.637 -0.309 11.705 1.00 82.81 323 LEU A CA 1
ATOM 2391 C C . LEU A 1 323 ? -16.968 1.012 12.383 1.00 82.81 323 LEU A C 1
ATOM 2393 O O . LEU A 1 323 ? -17.375 1.066 13.542 1.00 82.81 323 LEU A O 1
ATOM 2397 N N . PHE A 1 324 ? -16.836 2.088 11.622 1.00 84.44 324 PHE A N 1
ATOM 2398 C CA . PHE A 1 324 ? -17.261 3.420 12.020 1.00 84.44 324 PHE A CA 1
ATOM 2399 C C . PHE A 1 324 ? -18.350 3.890 11.061 1.00 84.44 324 PHE A C 1
ATOM 2401 O O . PHE A 1 324 ? -18.303 3.610 9.862 1.00 84.44 324 PHE A O 1
ATOM 2408 N N . THR A 1 325 ? -19.358 4.592 11.575 1.00 82.25 325 THR A N 1
ATOM 2409 C CA . THR A 1 325 ? -20.441 5.129 10.734 1.00 82.25 325 THR A CA 1
ATOM 2410 C C . THR A 1 325 ? -19.887 6.029 9.619 1.00 82.25 325 THR A C 1
ATOM 2412 O O . THR A 1 325 ? -18.992 6.816 9.900 1.00 82.25 325 THR A O 1
ATOM 2415 N N . PRO A 1 326 ? -20.391 6.001 8.374 1.00 66.25 326 PRO A N 1
ATOM 2416 C CA . PRO A 1 326 ? -19.917 6.898 7.315 1.00 66.25 326 PRO A CA 1
ATOM 2417 C C . PRO A 1 326 ? -19.888 8.375 7.753 1.00 66.25 326 PRO A C 1
ATOM 2419 O O . PRO A 1 326 ? -20.788 8.836 8.452 1.00 66.25 326 PRO A O 1
ATOM 2422 N N . GLY A 1 327 ? -18.830 9.105 7.382 1.00 60.47 327 GLY A N 1
ATOM 2423 C CA . GLY A 1 327 ? -18.557 10.459 7.893 1.00 60.47 327 GLY A CA 1
ATOM 2424 C C . GLY A 1 327 ? -17.783 10.494 9.220 1.00 60.47 327 GLY A C 1
ATOM 2425 O O . GLY A 1 327 ? -17.277 11.543 9.593 1.00 60.47 327 GLY A O 1
ATOM 2426 N N . ALA A 1 328 ? -17.589 9.348 9.880 1.00 55.00 328 ALA A N 1
ATOM 2427 C CA . ALA A 1 328 ? -16.781 9.193 11.093 1.00 55.00 328 ALA A CA 1
ATOM 2428 C C . ALA A 1 328 ? -15.276 9.015 10.832 1.00 55.00 328 ALA A C 1
ATOM 2430 O O . ALA A 1 328 ? -14.549 8.583 11.721 1.00 55.00 328 ALA A O 1
ATOM 2431 N N . ALA A 1 329 ? -14.772 9.327 9.634 1.00 46.47 329 ALA A N 1
ATOM 2432 C CA . ALA A 1 329 ? -13.333 9.257 9.357 1.00 46.47 329 ALA A CA 1
ATOM 2433 C C . ALA A 1 329 ? -12.495 10.193 10.265 1.00 46.47 329 ALA A C 1
ATOM 2435 O O . ALA A 1 329 ? -11.277 10.067 10.290 1.00 46.47 329 ALA A O 1
ATOM 2436 N N . SER A 1 330 ? -13.143 11.088 11.026 1.00 60.06 330 SER A N 1
ATOM 2437 C CA . SER A 1 330 ? -12.549 11.939 12.067 1.00 60.06 330 SER A CA 1
ATOM 2438 C C . SER A 1 330 ? -12.899 11.522 13.501 1.00 60.06 330 SER A C 1
ATOM 2440 O O . SER A 1 330 ? -12.652 12.282 14.432 1.00 60.06 330 SER A O 1
ATOM 2442 N N . LEU A 1 331 ? -13.541 10.369 13.701 1.00 81.12 331 LEU A N 1
ATOM 2443 C CA . LEU A 1 331 ? -14.092 10.005 15.007 1.00 81.12 331 LEU A CA 1
ATOM 2444 C C . LEU A 1 331 ? -12.992 9.643 16.003 1.00 81.12 331 LEU A C 1
ATOM 2446 O O . LEU A 1 331 ? -13.172 9.836 17.196 1.00 81.12 331 LEU A O 1
ATOM 2450 N N . LEU A 1 332 ? -11.826 9.219 15.519 1.00 88.56 332 LEU A N 1
ATOM 2451 C CA . LEU A 1 332 ? -10.580 9.289 16.272 1.00 88.56 332 LEU A CA 1
ATOM 2452 C C . LEU A 1 332 ? -9.800 10.505 15.782 1.00 88.56 332 LEU A C 1
ATOM 2454 O O . LEU A 1 332 ? -9.695 10.750 14.578 1.00 88.56 332 LEU A O 1
ATOM 2458 N N . ALA A 1 333 ? -9.278 11.281 16.7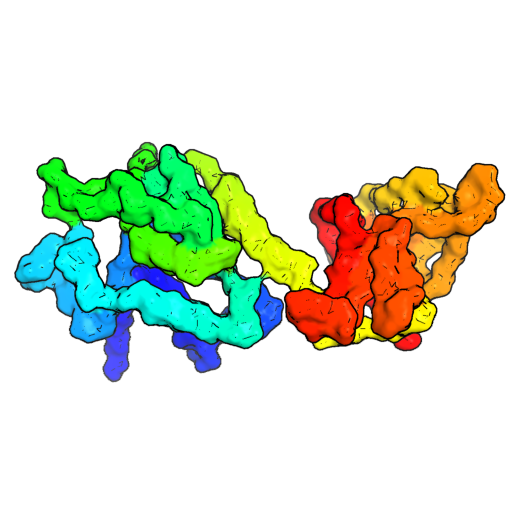18 1.00 89.31 333 ALA A N 1
ATOM 2459 C CA . ALA A 1 333 ? -8.507 12.461 16.412 1.00 89.31 333 ALA A CA 1
ATOM 2460 C C . ALA A 1 333 ? -7.175 12.059 15.754 1.00 89.31 333 ALA A C 1
ATOM 2462 O O . ALA A 1 333 ? -6.600 11.022 16.111 1.00 89.31 333 ALA A O 1
ATOM 2463 N N . PRO A 1 334 ? -6.641 12.880 14.832 1.00 83.38 334 PRO A N 1
ATOM 2464 C CA . PRO A 1 334 ? -5.293 12.690 14.313 1.00 83.38 334 PRO A CA 1
ATOM 2465 C C . PRO A 1 334 ? -4.285 12.588 15.464 1.00 83.38 334 PRO A C 1
ATOM 2467 O O . PRO A 1 334 ? -4.419 13.289 16.474 1.00 83.38 334 PRO A O 1
ATOM 2470 N N . ASP A 1 335 ? -3.311 11.692 15.312 1.00 84.12 335 ASP A N 1
ATOM 2471 C CA . ASP A 1 335 ? -2.247 11.416 16.287 1.00 84.12 335 ASP A CA 1
ATOM 2472 C C . ASP A 1 335 ? -2.720 10.833 17.632 1.00 84.12 335 ASP A C 1
ATOM 2474 O O . ASP A 1 335 ? -1.960 10.813 18.597 1.00 84.12 335 ASP A O 1
ATOM 2478 N N . SER A 1 336 ? -3.960 10.347 17.721 1.00 91.25 336 SER A N 1
ATOM 2479 C CA . SER A 1 336 ? -4.432 9.570 18.871 1.00 91.25 336 SER A CA 1
ATOM 2480 C C . SER A 1 336 ? -4.084 8.082 18.741 1.00 91.25 336 SER A C 1
ATOM 2482 O O . SER A 1 336 ? -3.742 7.576 17.671 1.00 91.25 336 SER A O 1
ATOM 2484 N N . THR A 1 337 ? -4.198 7.360 19.853 1.00 89.75 337 THR A N 1
ATOM 2485 C CA . THR A 1 337 ? -4.225 5.890 19.877 1.00 89.75 337 THR A CA 1
ATOM 2486 C C . THR A 1 337 ? -5.582 5.429 20.390 1.00 89.75 337 THR A C 1
ATOM 2488 O O . THR A 1 337 ? -6.225 6.154 21.142 1.00 89.75 337 THR A O 1
ATOM 2491 N N . ALA A 1 338 ? -6.040 4.237 20.011 1.00 91.31 338 ALA A N 1
ATOM 2492 C CA . ALA A 1 338 ? -7.288 3.682 20.524 1.00 91.31 338 ALA A CA 1
ATOM 2493 C C . ALA A 1 338 ? -7.125 2.212 20.909 1.00 91.31 338 ALA A C 1
ATOM 2495 O O . ALA A 1 338 ? -6.378 1.469 20.275 1.00 91.31 338 ALA A O 1
ATOM 2496 N N . GLU A 1 339 ? -7.848 1.797 21.943 1.00 92.12 339 GLU A N 1
ATOM 2497 C CA . GLU A 1 339 ? -7.911 0.416 22.414 1.00 92.12 339 GLU A CA 1
ATOM 2498 C C . GLU A 1 339 ? -9.362 -0.015 22.650 1.00 92.12 339 GLU A C 1
ATOM 2500 O O . GLU A 1 339 ? -10.234 0.813 22.916 1.00 92.12 339 GLU A O 1
ATOM 2505 N N . LEU A 1 340 ? -9.618 -1.322 22.587 1.00 91.81 340 LEU A N 1
ATOM 2506 C CA . LEU A 1 340 ? -10.878 -1.910 23.038 1.00 91.81 340 LEU A CA 1
ATOM 2507 C C . LEU A 1 340 ? -10.701 -2.529 24.424 1.00 91.81 340 LEU A C 1
ATOM 2509 O O . LEU A 1 340 ? -9.807 -3.346 24.645 1.00 91.81 340 LEU A O 1
ATOM 2513 N N . ARG A 1 341 ? -11.595 -2.180 25.348 1.00 94.12 341 ARG A N 1
ATOM 2514 C CA . ARG A 1 341 ? -11.707 -2.785 26.679 1.00 94.12 341 ARG A CA 1
ATOM 2515 C C . ARG A 1 341 ? -12.963 -3.642 26.722 1.00 94.12 341 ARG A C 1
ATOM 2517 O O . ARG A 1 341 ? -14.054 -3.091 26.738 1.00 94.12 341 ARG A O 1
ATOM 2524 N N . CYS A 1 342 ? -12.810 -4.961 26.704 1.00 92.94 342 CYS A N 1
ATOM 2525 C CA . CYS A 1 342 ? -13.923 -5.911 26.725 1.00 92.94 342 CYS A CA 1
ATOM 2526 C C . CYS A 1 342 ? -14.119 -6.508 28.115 1.00 92.94 342 CYS A C 1
ATOM 2528 O O . CYS A 1 342 ? -13.139 -6.768 28.814 1.00 92.94 342 CYS A O 1
ATOM 2530 N N . PHE A 1 343 ? -15.376 -6.737 28.475 1.00 91.19 343 PHE A N 1
ATOM 2531 C CA . PHE A 1 343 ? -15.786 -7.369 29.724 1.00 91.19 343 PHE A CA 1
ATOM 2532 C C . PHE A 1 343 ? -16.607 -8.618 29.399 1.00 91.19 343 PHE A C 1
ATOM 2534 O O . PHE A 1 343 ? -17.403 -8.584 28.462 1.00 91.19 343 PHE A O 1
ATOM 2541 N N . ASP A 1 344 ? -16.385 -9.705 30.128 1.00 82.25 344 ASP A N 1
ATOM 2542 C CA . ASP A 1 344 ? -17.143 -10.954 29.965 1.00 82.25 344 ASP A CA 1
ATOM 2543 C C . ASP A 1 344 ? -18.470 -10.923 30.741 1.00 82.25 344 ASP A C 1
ATOM 2545 O O . ASP A 1 344 ? -18.518 -10.273 31.816 1.00 82.25 344 ASP A O 1
#

Sequence (344 aa):
MRRVPARVKQLKAMLQAVTADAAPGGCNAGFLRPDSVLALIWITDEEDCSVSPDHLEMFDPSREVLGHLGLRCFLHPDLLVPVDDIVASLRAVRADRPRDLVVGVIAGVPNDEPLCVGTGDAIARCLGSPGMLETIDPAEPIHIIPSCHTAMGLAFPPRRIVEVARAFGPSAYVDSICKEDWSGAMAGIGGRIAERLRHPCFERELPFDPAACATSCFAVETLSDDRPCEEDASCPSAGCPPASLHDLPHLPPCRRPSSGAPCDPLKRDLGLAPTADGRSLRRCLVRQAPRTPAGDACSAPAAHGWFYVPPAAAPVPPCPELLFTPGAASLLAPDSTAELRCFD

Radius of gyration: 27.04 Å; chains: 1; bounding box: 68×46×68 Å

Secondary structure (DSSP, 8-state):
--PPPP---HHHHHHHHHTTTTSTTSTTTT-S-TTS-EEEEEEESS----B-TT-GGGG-TT-GGG--GGGHHHH-GGGBPPHHHHHHHHHHTTTT-GGGEEEEEEES--TT-GGGSEETTTTTTGGGSGGG---B-SSSTTSBPPSEEETTEEE---HHHHHHHHHHGGGEEEEETT-S--HHHHHHHHHHHHHHHSS---SS---EETTTTEESEEEEEE-SSSPPPPPBTTB-GGGSPP--GGG-S-PPPEE-TTT--EE--SEEEEEEEE-TTS-EEEEEEEPBPP--EETTEEPPPSSSSEEEE-GGG-SSS-S-EEEE-TTGGGSSPTT-EEEEEE--